Protein AF-A0AA36J1Q4-F1 (afdb_monomer_lite)

Secondary structure (DSSP, 8-state):
-HHHHHHHHHHHSSS-PPPHHHHHHHHHHHHHHH---HHHHHHHHHHHS-GGG---HHHHHHHHHHHTS-HHHHHHHHHHHHHH-SS-SSS---S--HHHHT-GGGSTT-B-HHHHSSSGGGGGGB--HHHHHHHHHHHHHHHHHS-GGG--PPPHHHHHHHHHHHHHHHHHHHHHHHHSTTHHHHHHHHT--

Sequence (193 aa):
AKFYSFKMSSHGSIREPPNPLQWIFSLETLRIQGGHDADSVIKSWNESSAKSDRLVGSKFQTVTNLMKLPSECLDKLRWMVNKVGWASFLARCSPYSDDNLSSKKILPGAAFKGAKTKGKWAKHGAVTAESAARCFEYSNSVHNAAPPKLRVKVTRAMMERRSEICALAVALRDEIAAQIPDIEAVVNTKWLA

pLDDT: mean 85.58, std 13.65, range [43.12, 97.38]

Organism: NCBI:txid2562239

Foldseek 3Di:
DCVVVVVCVQVVDDDDADALVSLLVVLVVCCVPPVDDSVVSLVVDQVPDDPVNRCDDLRVLLNVLLNQADVLLVVLQVVQCVVQNPDDPDLRHGLDDSQQSSDPLLGAQHFDPQLVDDDPSVQQRGQHNQLSSVLSVVSSVVQVVDDSNPRDHQHNVNSSVSSRVSSNVVSVVVVVCVVDPCVVVVCVVPPVD

Structure (mmCIF, N/CA/C/O backbone):
data_AF-A0AA36J1Q4-F1
#
_entry.id   AF-A0AA36J1Q4-F1
#
loop_
_atom_site.group_PDB
_atom_site.id
_atom_site.type_symbol
_atom_site.label_atom_id
_atom_site.label_alt_id
_atom_site.label_comp_id
_atom_site.label_asym_id
_atom_site.label_entity_id
_atom_site.label_seq_id
_atom_site.pdbx_PDB_ins_code
_atom_site.Cartn_x
_atom_site.Cartn_y
_atom_site.Cartn_z
_atom_site.occupancy
_atom_site.B_iso_or_equiv
_atom_site.auth_seq_id
_atom_site.auth_comp_id
_atom_site.auth_asym_id
_atom_site.auth_atom_id
_atom_site.pdbx_PDB_model_num
ATOM 1 N N . ALA A 1 1 ? 24.723 12.592 -11.461 1.00 46.81 1 ALA A N 1
ATOM 2 C CA . ALA A 1 1 ? 25.626 11.423 -11.339 1.00 46.81 1 ALA A CA 1
ATOM 3 C C . ALA A 1 1 ? 24.893 10.108 -11.010 1.00 46.81 1 ALA A C 1
ATOM 5 O O . ALA A 1 1 ? 25.024 9.174 -11.783 1.00 46.81 1 ALA A O 1
ATOM 6 N N . LYS A 1 2 ? 24.072 10.002 -9.946 1.00 51.16 2 LYS A N 1
ATOM 7 C CA . LYS A 1 2 ? 23.458 8.712 -9.531 1.00 51.16 2 LYS A CA 1
ATOM 8 C C . LYS A 1 2 ? 22.235 8.230 -10.329 1.00 51.16 2 LYS A C 1
ATOM 10 O O . LYS A 1 2 ? 21.983 7.034 -10.360 1.00 51.16 2 LYS A O 1
ATOM 15 N N . PHE A 1 3 ? 21.498 9.104 -11.020 1.00 54.91 3 PHE A N 1
ATOM 16 C CA . PHE A 1 3 ? 20.421 8.655 -11.922 1.00 54.91 3 PHE A CA 1
ATOM 17 C C . PHE A 1 3 ? 20.971 7.909 -13.147 1.00 54.91 3 PHE A C 1
ATOM 19 O O . PHE A 1 3 ? 20.402 6.915 -13.587 1.00 54.91 3 PHE A O 1
ATOM 26 N N . TYR A 1 4 ? 22.148 8.326 -13.625 1.00 55.50 4 TYR A N 1
ATOM 27 C CA . TYR A 1 4 ? 22.925 7.568 -14.602 1.00 55.50 4 TYR A CA 1
ATOM 28 C C . TYR A 1 4 ? 23.360 6.216 -14.023 1.00 55.50 4 TYR A C 1
ATOM 30 O O . TYR A 1 4 ? 23.296 5.224 -14.727 1.00 55.50 4 TYR A O 1
ATOM 38 N N . SER A 1 5 ? 23.699 6.135 -12.730 1.00 55.56 5 SER A N 1
ATOM 39 C CA . SER A 1 5 ? 23.966 4.861 -12.043 1.00 55.56 5 SER A CA 1
ATOM 40 C C . SER A 1 5 ? 22.725 3.972 -11.900 1.00 55.56 5 SER A C 1
ATOM 42 O O . SER A 1 5 ? 22.864 2.772 -12.064 1.00 55.56 5 SER A O 1
ATOM 44 N N . PHE A 1 6 ? 21.525 4.522 -11.665 1.00 60.06 6 PHE A N 1
ATOM 45 C CA . PHE A 1 6 ? 20.256 3.767 -11.680 1.00 60.06 6 PHE A CA 1
ATOM 46 C C . PHE A 1 6 ? 19.924 3.239 -13.086 1.00 60.06 6 PHE A C 1
ATOM 48 O O . PHE A 1 6 ? 19.521 2.087 -13.270 1.00 60.06 6 PHE A O 1
ATOM 55 N N . LYS A 1 7 ? 20.163 4.069 -14.107 1.00 60.16 7 LYS A N 1
ATOM 56 C CA . LYS A 1 7 ? 20.058 3.691 -15.520 1.00 60.16 7 LYS A CA 1
ATOM 57 C C . LYS A 1 7 ? 21.088 2.615 -15.891 1.00 60.16 7 LYS A C 1
ATOM 59 O O . LYS A 1 7 ? 20.755 1.617 -16.511 1.00 60.16 7 LYS A O 1
ATOM 64 N N . MET A 1 8 ? 22.330 2.753 -15.445 1.00 52.19 8 MET A N 1
ATOM 65 C CA . MET A 1 8 ? 23.389 1.770 -15.685 1.00 52.19 8 MET A CA 1
ATOM 66 C C . MET A 1 8 ? 23.195 0.491 -14.865 1.00 52.19 8 MET A C 1
ATOM 68 O O . MET A 1 8 ? 23.516 -0.578 -15.361 1.00 52.19 8 MET A O 1
ATOM 72 N N . SER A 1 9 ? 22.616 0.547 -13.661 1.00 54.69 9 SER A N 1
ATOM 73 C CA . SER A 1 9 ? 22.287 -0.649 -12.873 1.00 54.69 9 SER A CA 1
ATOM 74 C C . SER A 1 9 ? 21.111 -1.425 -13.456 1.00 54.69 9 SER A C 1
ATOM 76 O O . SER A 1 9 ? 21.069 -2.644 -13.332 1.00 54.69 9 SER A O 1
ATOM 78 N N . SER A 1 10 ? 20.173 -0.735 -14.111 1.00 54.38 10 SER A N 1
ATOM 79 C CA . SER A 1 10 ? 19.093 -1.381 -14.869 1.00 54.38 10 SER A CA 1
ATOM 80 C C . SER A 1 10 ? 19.570 -1.931 -16.219 1.00 54.38 10 SER A C 1
ATOM 82 O O . SER A 1 10 ? 19.053 -2.953 -16.653 1.00 54.38 10 SER A O 1
ATOM 84 N N . HIS A 1 11 ? 20.592 -1.333 -16.846 1.00 53.38 11 HIS A N 1
ATOM 85 C CA . HIS A 1 11 ? 21.204 -1.849 -18.082 1.00 53.38 11 HIS A CA 1
ATOM 86 C C . HIS A 1 11 ? 22.284 -2.926 -17.863 1.00 53.38 11 HIS A C 1
ATOM 88 O O . HIS A 1 11 ? 22.480 -3.773 -18.730 1.00 53.38 11 HIS A O 1
ATOM 94 N N . GLY A 1 12 ? 22.997 -2.900 -16.735 1.00 48.62 12 GLY A N 1
ATOM 95 C CA . GLY A 1 12 ? 24.135 -3.779 -16.440 1.00 48.62 12 GLY A CA 1
ATOM 96 C C . GLY A 1 12 ? 23.774 -5.086 -15.732 1.00 48.62 12 GLY A C 1
ATOM 97 O O . GLY A 1 12 ? 24.637 -5.947 -15.583 1.00 48.62 12 GLY A O 1
ATOM 98 N N . SER A 1 13 ? 22.523 -5.265 -15.300 1.00 43.25 13 SER A N 1
ATOM 99 C CA . SER A 1 13 ? 22.079 -6.509 -14.674 1.00 43.25 13 SER A CA 1
ATOM 100 C C . SER A 1 13 ? 21.136 -7.270 -15.596 1.00 43.25 13 SER A C 1
ATOM 102 O O . SER A 1 13 ? 19.997 -6.886 -15.848 1.00 43.25 13 SER A O 1
ATOM 104 N N . ILE A 1 14 ? 21.619 -8.406 -16.074 1.00 48.03 14 ILE A N 1
ATOM 105 C CA . ILE A 1 14 ? 20.798 -9.520 -16.527 1.00 48.03 14 ILE A CA 1
ATOM 106 C C . ILE A 1 14 ? 19.855 -9.887 -15.360 1.00 48.03 14 ILE A C 1
ATOM 108 O O . ILE A 1 14 ? 20.287 -10.630 -14.484 1.00 48.03 14 ILE A O 1
ATOM 112 N N . ARG A 1 15 ? 18.621 -9.345 -15.320 1.00 61.41 15 ARG A N 1
ATOM 113 C CA . ARG A 1 15 ? 17.371 -9.874 -14.699 1.00 61.41 15 ARG A CA 1
ATOM 114 C C . ARG A 1 15 ? 16.473 -8.758 -14.119 1.00 61.41 15 ARG A C 1
ATOM 116 O O . ARG A 1 15 ? 16.754 -8.202 -13.069 1.00 61.41 15 ARG A O 1
ATOM 123 N N . GLU A 1 16 ? 15.325 -8.576 -14.775 1.00 68.12 16 GLU A N 1
ATOM 124 C CA . GLU A 1 16 ? 14.079 -7.918 -14.330 1.00 68.12 16 GLU A CA 1
ATOM 125 C C . GLU A 1 16 ? 14.030 -6.371 -14.215 1.00 68.12 16 GLU A C 1
ATOM 127 O O . GLU A 1 16 ? 14.888 -5.742 -13.598 1.00 68.12 16 GLU A O 1
ATOM 132 N N . PRO A 1 17 ? 12.977 -5.730 -14.771 1.00 75.56 17 PRO A N 1
ATOM 133 C CA . PRO A 1 17 ? 12.776 -4.287 -14.663 1.00 75.56 17 PRO A CA 1
ATOM 134 C C . PRO A 1 17 ? 12.479 -3.867 -13.212 1.00 75.56 17 PRO A C 1
ATOM 136 O O . PRO A 1 17 ? 11.840 -4.630 -12.479 1.00 75.56 17 PRO A O 1
ATOM 139 N N . PRO A 1 18 ? 12.827 -2.629 -12.801 1.00 85.25 18 PRO A N 1
ATOM 140 C CA . PRO A 1 18 ? 12.624 -2.190 -11.428 1.00 85.25 18 PRO A CA 1
ATOM 141 C C . PRO A 1 18 ? 11.162 -2.295 -10.980 1.00 85.25 18 PRO A C 1
ATOM 143 O O . PRO A 1 18 ? 10.218 -1.929 -11.704 1.00 85.25 18 PRO A O 1
ATOM 146 N N . ASN A 1 19 ? 10.982 -2.785 -9.757 1.00 88.75 19 ASN A N 1
ATOM 147 C CA . ASN A 1 19 ? 9.692 -2.839 -9.086 1.00 88.75 19 ASN A CA 1
ATOM 148 C C . ASN A 1 19 ? 9.336 -1.477 -8.449 1.00 88.75 19 ASN A C 1
ATOM 150 O O . ASN A 1 19 ? 10.208 -0.619 -8.281 1.00 88.75 19 ASN A O 1
ATOM 154 N N . PRO A 1 20 ? 8.064 -1.244 -8.076 1.00 91.81 20 PRO A N 1
ATOM 155 C CA . PRO A 1 20 ? 7.637 0.034 -7.509 1.00 91.81 20 PRO A CA 1
ATOM 156 C C . PRO A 1 20 ? 8.391 0.482 -6.250 1.00 91.81 20 PRO A C 1
ATOM 158 O O . PRO A 1 20 ? 8.582 1.679 -6.059 1.00 91.81 20 PRO A O 1
ATOM 161 N N . LEU A 1 21 ? 8.856 -0.439 -5.399 1.00 91.56 21 LEU A N 1
ATOM 162 C CA . LEU A 1 21 ? 9.620 -0.069 -4.202 1.00 91.56 21 LEU A CA 1
ATOM 163 C C . LEU A 1 21 ? 11.011 0.460 -4.532 1.00 91.56 21 LEU A C 1
ATOM 165 O O . LEU A 1 21 ? 11.457 1.432 -3.926 1.00 91.56 21 LEU A O 1
ATOM 169 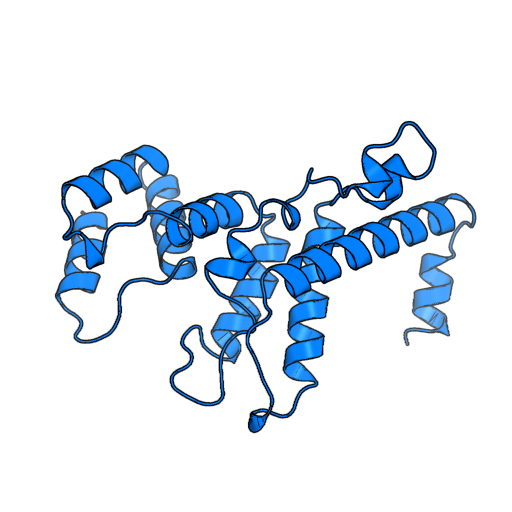N N . GLN A 1 22 ? 11.679 -0.155 -5.508 1.00 90.44 22 GLN A N 1
ATOM 170 C CA . GLN A 1 22 ? 12.972 0.319 -6.006 1.00 90.44 22 GLN A CA 1
ATOM 171 C C . GLN A 1 22 ? 12.843 1.712 -6.632 1.00 90.44 22 GLN A C 1
ATOM 173 O O . GLN A 1 22 ? 13.724 2.557 -6.458 1.00 90.44 22 GLN A O 1
ATOM 178 N N . TRP A 1 23 ? 11.721 1.972 -7.311 1.00 92.69 23 TRP A N 1
ATOM 179 C CA . TRP A 1 23 ? 11.375 3.298 -7.817 1.00 92.69 23 TRP A CA 1
ATOM 180 C C . TRP A 1 23 ? 11.218 4.324 -6.699 1.00 92.69 23 TRP A C 1
ATOM 182 O O . TRP A 1 23 ? 11.859 5.369 -6.756 1.00 92.69 23 TRP A O 1
ATOM 192 N N . ILE A 1 24 ? 10.431 4.024 -5.663 1.00 93.06 24 ILE A N 1
ATOM 193 C CA . ILE A 1 24 ? 10.232 4.939 -4.525 1.00 93.06 24 ILE A CA 1
ATOM 194 C C . ILE A 1 24 ? 11.553 5.261 -3.847 1.00 93.06 24 ILE A C 1
ATOM 196 O O . ILE A 1 24 ? 11.852 6.431 -3.651 1.00 93.06 24 ILE A O 1
ATOM 200 N N . PHE A 1 25 ? 12.364 4.247 -3.542 1.00 90.44 25 PHE A N 1
ATOM 201 C CA . PHE A 1 25 ? 13.658 4.456 -2.898 1.00 90.44 25 PHE A CA 1
ATOM 202 C C . PHE A 1 25 ? 14.558 5.388 -3.723 1.00 90.44 25 PHE A C 1
ATOM 204 O O . PHE A 1 25 ? 15.207 6.291 -3.189 1.00 90.44 25 PHE A O 1
ATOM 211 N N . SER A 1 26 ? 14.563 5.200 -5.045 1.00 90.50 26 SER A N 1
ATOM 212 C CA . SER A 1 26 ? 15.353 6.015 -5.968 1.00 90.50 26 SER A CA 1
ATOM 213 C C . SER A 1 26 ? 14.830 7.454 -6.046 1.00 90.50 26 SER A C 1
ATOM 215 O O . SER A 1 26 ? 15.621 8.394 -5.978 1.00 90.50 26 SER A O 1
ATOM 217 N N . LEU A 1 27 ? 13.508 7.642 -6.124 1.00 92.12 27 LEU A N 1
ATOM 218 C CA . LEU A 1 27 ? 12.865 8.960 -6.152 1.00 92.12 27 LEU A CA 1
ATOM 219 C C . LEU A 1 27 ? 13.038 9.714 -4.824 1.00 92.12 27 LEU A C 1
ATOM 221 O O . LEU A 1 27 ? 13.393 10.890 -4.839 1.00 92.12 27 LEU A O 1
ATOM 225 N N . GLU A 1 28 ? 12.878 9.043 -3.679 1.00 90.44 28 GLU A N 1
ATOM 226 C CA . GLU A 1 28 ? 13.141 9.609 -2.348 1.00 90.44 28 GLU A CA 1
ATOM 227 C C . GLU A 1 28 ? 14.600 10.063 -2.220 1.00 90.44 28 GLU A C 1
ATOM 229 O O . GLU A 1 28 ? 14.868 11.180 -1.775 1.00 90.44 28 GLU A O 1
ATOM 234 N N . THR A 1 29 ? 15.545 9.236 -2.678 1.00 89.38 29 THR A N 1
ATOM 235 C CA . THR A 1 29 ? 16.977 9.560 -2.649 1.00 89.38 29 THR A CA 1
ATOM 236 C C . THR A 1 29 ? 17.300 10.788 -3.503 1.00 89.38 29 THR A C 1
ATOM 238 O O . THR A 1 29 ? 18.045 11.664 -3.063 1.00 89.38 29 THR A O 1
ATOM 241 N N . LEU A 1 30 ? 16.739 10.878 -4.712 1.00 89.00 30 LEU A N 1
ATOM 242 C CA . LEU A 1 30 ? 16.942 12.022 -5.609 1.00 89.00 30 LEU A CA 1
ATOM 243 C C . LEU A 1 30 ? 16.313 13.303 -5.060 1.00 89.00 30 LEU A C 1
ATOM 245 O O . LEU A 1 30 ? 16.922 14.370 -5.157 1.00 89.00 30 LEU A O 1
ATOM 249 N N . ARG A 1 31 ? 15.137 13.197 -4.436 1.00 89.44 31 ARG A N 1
ATOM 250 C CA . ARG A 1 31 ? 14.487 14.321 -3.759 1.00 89.44 31 ARG A CA 1
ATOM 251 C C . ARG A 1 31 ? 15.359 14.855 -2.622 1.00 89.44 31 ARG A C 1
ATOM 253 O O . ARG A 1 31 ? 15.570 16.058 -2.544 1.00 89.44 31 ARG A O 1
ATOM 260 N N . ILE A 1 32 ? 15.896 13.971 -1.776 1.00 88.38 32 ILE A N 1
ATOM 261 C CA . ILE A 1 32 ? 16.742 14.351 -0.630 1.00 88.38 32 ILE A CA 1
ATOM 262 C C . ILE A 1 32 ? 18.078 14.955 -1.087 1.00 88.38 32 ILE A C 1
ATOM 264 O O . ILE A 1 32 ? 18.533 15.933 -0.508 1.00 88.38 32 ILE A O 1
ATOM 268 N N . GLN A 1 33 ? 18.721 14.380 -2.108 1.00 85.12 33 GLN A N 1
ATOM 269 C CA . GLN A 1 33 ? 20.083 14.771 -2.500 1.00 85.12 33 GLN A CA 1
ATOM 270 C C . GLN A 1 33 ? 20.147 15.968 -3.453 1.00 85.12 33 GLN A C 1
ATOM 272 O O . GLN A 1 33 ? 21.188 16.615 -3.520 1.00 85.12 33 GLN A O 1
ATOM 277 N N . GLY A 1 34 ? 19.088 16.239 -4.216 1.00 80.56 34 GLY A N 1
ATOM 278 C CA . GLY A 1 34 ? 19.128 17.260 -5.267 1.00 80.56 34 GLY A CA 1
ATOM 279 C C . GLY A 1 34 ? 17.843 18.056 -5.441 1.00 80.56 34 GLY A C 1
ATOM 280 O O . GLY A 1 34 ? 17.732 18.782 -6.422 1.00 80.56 34 GLY A O 1
ATOM 281 N N . GLY A 1 35 ? 16.858 17.902 -4.547 1.00 84.50 35 GLY A N 1
ATOM 282 C CA . GLY A 1 35 ? 15.577 18.605 -4.659 1.00 84.50 35 GLY A CA 1
ATOM 283 C C . GLY A 1 35 ? 14.806 18.260 -5.935 1.00 84.50 35 GLY A C 1
ATOM 284 O O . GLY A 1 35 ? 13.968 19.041 -6.376 1.00 84.50 35 GLY A O 1
ATOM 285 N N . HIS A 1 36 ? 15.108 17.118 -6.558 1.00 86.12 36 HIS A N 1
ATOM 286 C CA . HIS A 1 36 ? 14.479 16.731 -7.811 1.00 86.12 36 HIS A CA 1
ATOM 287 C C . HIS A 1 36 ? 13.003 16.397 -7.591 1.00 86.12 36 HIS A C 1
ATOM 289 O O . HIS A 1 36 ? 12.657 15.601 -6.715 1.00 86.12 36 HIS A O 1
ATOM 295 N N . ASP A 1 37 ? 12.148 16.976 -8.429 1.00 90.00 37 ASP A N 1
ATOM 296 C CA . ASP A 1 37 ? 10.729 16.654 -8.473 1.00 90.00 37 ASP A CA 1
ATOM 297 C C . ASP A 1 37 ? 10.500 15.273 -9.110 1.00 90.00 37 ASP A C 1
ATOM 299 O O . ASP A 1 37 ? 11.075 14.954 -10.157 1.00 90.00 37 ASP A O 1
ATOM 303 N N . ALA A 1 38 ? 9.650 14.454 -8.488 1.00 88.88 38 ALA A N 1
ATOM 304 C CA . ALA A 1 38 ? 9.432 13.074 -8.909 1.00 88.88 38 ALA A CA 1
ATOM 305 C C . ALA A 1 38 ? 8.819 12.984 -10.315 1.00 88.88 38 ALA A C 1
ATOM 307 O O . ALA A 1 38 ? 9.240 12.136 -11.105 1.00 88.88 38 ALA A O 1
ATOM 308 N N . ASP A 1 39 ? 7.886 13.875 -10.658 1.00 88.75 39 ASP A N 1
ATOM 309 C CA . ASP A 1 39 ? 7.231 13.864 -11.968 1.00 88.75 39 ASP A CA 1
ATOM 310 C C . ASP A 1 39 ? 8.221 14.247 -13.076 1.00 88.75 39 ASP A C 1
ATOM 312 O O . ASP A 1 39 ? 8.258 13.602 -14.130 1.00 88.75 39 ASP A O 1
ATOM 316 N N . SER A 1 40 ? 9.100 15.222 -12.816 1.00 89.88 40 SER A N 1
ATOM 317 C CA . SER A 1 40 ? 10.178 15.593 -13.744 1.00 89.88 40 SER A CA 1
ATOM 318 C C . SER A 1 40 ? 11.146 14.432 -14.027 1.00 89.88 40 SER A C 1
ATOM 320 O O . SER A 1 40 ? 11.503 14.178 -15.183 1.00 89.88 40 SER A O 1
ATOM 322 N N . VAL A 1 41 ? 11.520 13.671 -12.990 1.00 91.38 41 VAL A N 1
ATOM 323 C CA . VAL A 1 41 ? 12.425 12.516 -13.101 1.00 91.38 41 VAL A CA 1
ATOM 324 C C . VAL A 1 41 ? 11.768 11.389 -13.892 1.00 91.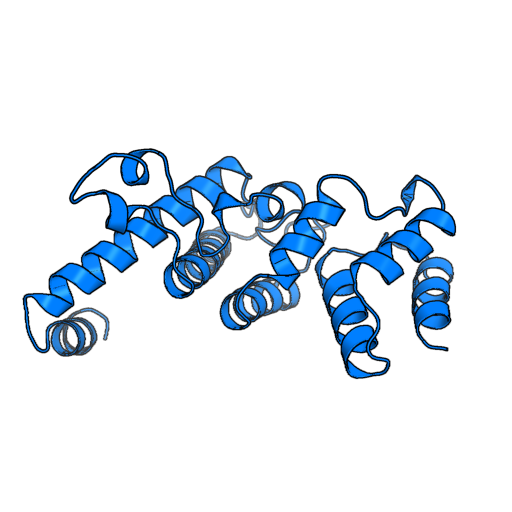38 41 VAL A C 1
ATOM 326 O O . VAL A 1 41 ? 12.395 10.814 -14.784 1.00 91.38 41 VAL A O 1
ATOM 329 N N . ILE A 1 42 ? 10.499 11.086 -13.610 1.00 91.69 42 ILE A N 1
ATOM 330 C CA . ILE A 1 42 ? 9.741 10.048 -14.321 1.00 91.69 42 ILE A CA 1
ATOM 331 C C . ILE A 1 42 ? 9.559 10.421 -15.795 1.00 91.69 42 ILE A C 1
ATOM 333 O O . ILE A 1 42 ? 9.700 9.563 -16.670 1.00 91.69 42 ILE A O 1
ATOM 337 N N . LYS A 1 43 ? 9.286 11.696 -16.092 1.00 92.31 43 LYS A N 1
ATOM 338 C CA . LYS A 1 43 ? 9.184 12.188 -17.470 1.00 92.31 43 LYS A CA 1
ATOM 339 C C . LYS A 1 43 ? 10.499 11.981 -18.226 1.00 92.31 43 LYS A C 1
ATOM 341 O O . LYS A 1 43 ? 10.500 11.329 -19.269 1.00 92.31 43 LYS A O 1
ATOM 346 N N . SER A 1 44 ? 11.617 12.431 -17.652 1.00 90.94 44 SER A N 1
ATOM 347 C CA . SER A 1 44 ? 12.955 12.255 -18.235 1.00 90.94 44 SER A CA 1
ATOM 348 C C . SER A 1 44 ? 13.340 10.775 -18.407 1.00 90.94 44 SER A C 1
ATOM 350 O O . SER A 1 44 ? 13.939 10.382 -19.416 1.00 90.94 44 SER A O 1
ATOM 352 N N . TRP A 1 45 ? 12.948 9.910 -17.463 1.00 90.50 45 TRP A N 1
ATOM 353 C CA . TRP A 1 45 ? 13.110 8.462 -17.604 1.00 90.50 45 TRP A CA 1
ATOM 354 C C . TRP A 1 45 ? 12.353 7.924 -18.816 1.00 90.50 45 TRP A C 1
ATOM 356 O O . TRP A 1 45 ? 12.936 7.244 -19.658 1.00 90.50 45 TRP A O 1
ATOM 366 N N . ASN A 1 46 ? 11.060 8.232 -18.914 1.00 92.75 46 ASN A N 1
ATOM 367 C CA . ASN A 1 46 ? 10.182 7.694 -19.949 1.00 92.75 46 ASN A CA 1
ATOM 368 C C . ASN A 1 46 ? 10.578 8.154 -21.358 1.00 92.75 46 ASN A C 1
ATOM 370 O O . ASN A 1 46 ? 10.435 7.384 -22.310 1.00 92.75 46 ASN A O 1
ATOM 374 N N . GLU A 1 47 ? 11.093 9.378 -21.487 1.00 93.25 47 GLU A N 1
ATOM 375 C CA . GLU A 1 47 ? 11.637 9.919 -22.738 1.00 93.25 47 GLU A CA 1
ATOM 376 C C . GLU A 1 47 ? 12.916 9.192 -23.169 1.00 93.25 47 GLU A C 1
ATOM 378 O O . GLU A 1 47 ? 13.109 8.933 -24.355 1.00 93.25 47 GLU A O 1
ATOM 383 N N . SER A 1 48 ? 13.764 8.807 -22.210 1.00 89.88 48 SER A N 1
ATOM 384 C CA . SER A 1 48 ? 15.086 8.229 -22.480 1.00 89.88 48 SER A CA 1
ATOM 385 C C . SER A 1 48 ? 15.166 6.697 -22.384 1.00 89.88 48 SER A C 1
ATOM 387 O O . SER A 1 48 ? 16.264 6.148 -22.525 1.00 89.88 48 SER A O 1
ATOM 389 N N . SER A 1 49 ? 14.040 6.017 -22.136 1.00 86.94 49 SER A N 1
ATOM 390 C CA . SER A 1 49 ? 13.950 4.560 -21.937 1.00 86.94 49 SER A CA 1
ATOM 391 C C . SER A 1 49 ? 13.110 3.868 -23.015 1.00 86.94 49 SER A C 1
ATOM 393 O O . SER A 1 49 ? 12.163 4.440 -23.575 1.00 86.94 49 SER A O 1
ATOM 395 N N . ALA A 1 50 ? 13.434 2.598 -23.282 1.00 87.19 50 ALA A N 1
ATOM 396 C CA . ALA A 1 50 ? 12.666 1.739 -24.179 1.00 87.19 50 ALA A CA 1
ATOM 397 C C . ALA A 1 50 ? 11.221 1.571 -23.683 1.00 87.19 50 ALA A C 1
ATOM 399 O O . ALA A 1 50 ? 10.964 1.624 -22.483 1.00 87.19 50 ALA A O 1
ATOM 400 N N . LYS A 1 51 ? 10.265 1.343 -24.598 1.00 86.19 51 LYS A N 1
ATOM 401 C CA . LYS A 1 51 ? 8.826 1.255 -24.267 1.00 86.19 51 LYS A CA 1
ATOM 402 C C . LYS A 1 51 ? 8.512 0.237 -23.160 1.00 86.19 51 LYS A C 1
ATOM 404 O O . LYS A 1 51 ? 7.624 0.506 -22.358 1.00 86.19 51 LYS A O 1
ATOM 409 N N . SER A 1 52 ? 9.235 -0.883 -23.112 1.00 82.56 52 SER A N 1
ATOM 410 C CA . SER A 1 52 ? 9.098 -1.936 -22.094 1.00 82.56 52 SER A CA 1
ATOM 411 C C . SER A 1 52 ? 9.488 -1.491 -20.682 1.00 82.56 52 SER A C 1
ATOM 413 O O . SER A 1 52 ? 8.940 -2.006 -19.711 1.00 82.56 52 SER A O 1
ATOM 415 N N . ASP A 1 53 ? 10.390 -0.514 -20.570 1.00 84.00 53 ASP A N 1
ATOM 416 C CA . ASP A 1 53 ? 10.984 -0.072 -19.300 1.00 84.00 53 ASP A CA 1
ATOM 417 C C . ASP A 1 53 ? 10.397 1.253 -18.807 1.00 84.00 53 ASP A C 1
ATOM 419 O O . ASP A 1 53 ? 10.791 1.784 -17.764 1.00 84.00 53 ASP A O 1
ATOM 423 N N . ARG A 1 54 ? 9.438 1.808 -19.554 1.00 89.81 54 ARG A N 1
ATOM 424 C CA . ARG A 1 54 ? 8.748 3.036 -19.169 1.00 89.81 54 ARG A CA 1
ATOM 425 C C . ARG A 1 54 ? 7.902 2.801 -17.924 1.00 89.81 54 ARG A C 1
ATOM 427 O O . ARG A 1 54 ? 7.172 1.818 -17.801 1.00 89.81 54 ARG A O 1
ATOM 434 N N . LEU A 1 55 ? 7.949 3.767 -17.018 1.00 92.12 55 LEU A N 1
ATOM 435 C CA . LEU A 1 55 ? 7.080 3.842 -15.860 1.00 92.12 55 LEU A CA 1
ATOM 436 C C . LEU A 1 55 ? 5.753 4.486 -16.280 1.00 92.12 55 LEU A C 1
ATOM 438 O O . LEU A 1 55 ? 5.594 5.706 -16.235 1.00 92.12 55 LEU A O 1
ATOM 442 N N . VAL A 1 56 ? 4.812 3.657 -16.732 1.00 93.00 56 VAL A N 1
ATOM 443 C CA . VAL A 1 56 ? 3.477 4.070 -17.201 1.00 93.00 56 VAL A CA 1
ATOM 444 C C . VAL A 1 56 ? 2.381 3.169 -16.621 1.00 93.00 56 VAL A C 1
ATOM 446 O O . VAL A 1 56 ? 2.662 2.142 -16.000 1.00 93.00 56 VAL A O 1
ATOM 449 N N . GLY A 1 57 ? 1.117 3.556 -16.811 1.00 92.69 57 GLY A N 1
ATOM 450 C CA . GLY A 1 57 ? -0.044 2.731 -16.462 1.00 92.69 57 GLY A CA 1
ATOM 451 C C . GLY A 1 57 ? -0.157 2.429 -14.965 1.00 92.69 57 GLY A C 1
ATOM 452 O O . GLY A 1 57 ? -0.002 3.320 -14.127 1.00 92.69 57 GLY A O 1
ATOM 453 N N . SER A 1 58 ? -0.439 1.167 -14.629 1.00 91.12 58 SER A N 1
ATOM 454 C CA . SER A 1 58 ? -0.601 0.719 -13.240 1.00 91.12 58 SER A CA 1
ATOM 455 C C . SER A 1 58 ? 0.666 0.934 -12.420 1.00 91.12 58 SER A C 1
ATOM 457 O O . SER A 1 58 ? 0.566 1.451 -11.315 1.00 91.12 58 SER A O 1
ATOM 459 N N . LYS A 1 59 ? 1.851 0.643 -12.974 1.00 91.81 59 LYS A N 1
ATOM 460 C CA . LYS A 1 59 ? 3.127 0.803 -12.265 1.00 91.81 59 LYS A CA 1
ATOM 461 C C . LYS A 1 59 ? 3.387 2.260 -11.872 1.00 91.81 59 LYS A C 1
ATOM 463 O O . LYS A 1 59 ? 3.765 2.521 -10.733 1.00 91.81 59 LYS A O 1
ATOM 468 N N . PHE A 1 60 ? 3.131 3.209 -12.778 1.00 94.00 60 PHE A N 1
ATOM 469 C CA . PHE A 1 60 ? 3.201 4.641 -12.460 1.00 94.00 60 PHE A CA 1
ATOM 470 C C . PHE A 1 60 ? 2.240 5.000 -11.324 1.00 94.00 60 PHE A C 1
ATOM 472 O O . PHE A 1 60 ? 2.660 5.556 -10.313 1.00 94.00 60 PHE A O 1
ATOM 479 N N . GLN A 1 61 ? 0.969 4.603 -11.448 1.00 95.38 61 GLN A N 1
ATOM 480 C CA . GLN A 1 61 ? -0.036 4.890 -10.427 1.00 95.38 61 GLN A CA 1
ATOM 481 C C . GLN A 1 61 ? 0.337 4.286 -9.068 1.00 95.38 61 GLN A C 1
ATOM 483 O O . GLN A 1 61 ? 0.132 4.934 -8.044 1.00 95.38 61 GLN A O 1
ATOM 488 N N . THR A 1 62 ? 0.908 3.081 -9.047 1.00 96.00 62 THR A N 1
ATOM 489 C CA . THR A 1 62 ? 1.431 2.442 -7.840 1.00 96.00 62 THR A CA 1
ATOM 490 C C . THR A 1 62 ? 2.539 3.275 -7.213 1.00 96.00 62 THR A C 1
ATOM 492 O O . THR A 1 62 ? 2.443 3.589 -6.033 1.00 96.00 62 THR A O 1
ATOM 495 N N . VAL A 1 63 ? 3.555 3.687 -7.976 1.00 95.38 63 VAL A N 1
ATOM 496 C CA . VAL A 1 63 ? 4.646 4.528 -7.452 1.00 95.38 63 VAL A 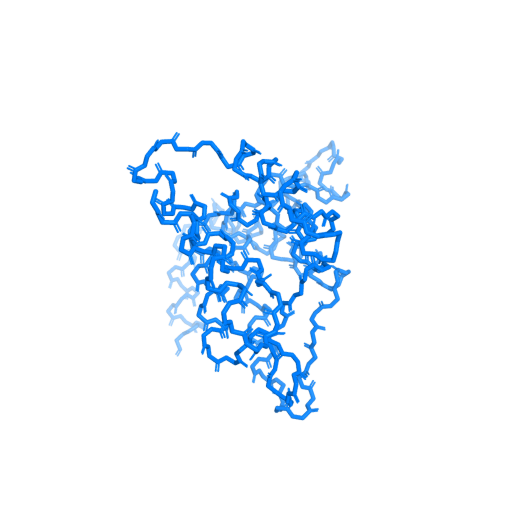CA 1
ATOM 497 C C . VAL A 1 63 ? 4.095 5.839 -6.886 1.00 95.38 63 VAL A C 1
ATOM 499 O O . VAL A 1 63 ? 4.393 6.182 -5.745 1.00 95.38 63 VAL A O 1
ATOM 502 N N . THR A 1 64 ? 3.215 6.527 -7.619 1.00 94.06 64 THR A N 1
ATOM 503 C CA . THR A 1 64 ? 2.572 7.764 -7.150 1.00 94.06 64 THR A CA 1
ATOM 504 C C . THR A 1 64 ? 1.741 7.554 -5.885 1.00 94.06 64 THR A C 1
ATOM 506 O O . THR A 1 64 ? 1.763 8.399 -4.993 1.00 94.06 64 THR A O 1
ATOM 509 N N . ASN A 1 65 ? 0.994 6.452 -5.791 1.00 95.75 65 ASN A N 1
ATOM 510 C CA . ASN A 1 65 ? 0.192 6.129 -4.611 1.00 95.75 65 ASN A CA 1
ATOM 511 C C . ASN A 1 65 ? 1.081 5.858 -3.401 1.00 95.75 65 ASN A C 1
ATOM 513 O O . ASN A 1 65 ? 0.837 6.395 -2.326 1.00 95.75 65 ASN A O 1
ATOM 517 N N . LEU A 1 66 ? 2.123 5.051 -3.580 1.00 95.25 66 LEU A N 1
ATOM 518 C CA . LEU A 1 66 ? 3.027 4.681 -2.505 1.00 95.25 66 LEU A CA 1
ATOM 519 C C . LEU A 1 66 ? 3.828 5.888 -1.990 1.00 95.25 66 LEU A C 1
ATOM 521 O O . LEU A 1 66 ? 3.995 6.012 -0.785 1.00 95.25 66 LEU A O 1
ATOM 525 N N . MET A 1 67 ? 4.225 6.834 -2.848 1.00 93.94 67 MET A N 1
ATOM 526 C CA . MET A 1 67 ? 4.838 8.097 -2.395 1.00 93.94 67 MET A CA 1
ATOM 527 C C . MET A 1 67 ? 3.900 8.971 -1.542 1.00 93.94 67 MET A C 1
ATOM 529 O O . MET A 1 67 ? 4.370 9.838 -0.812 1.00 93.94 67 MET A O 1
ATOM 533 N N . LYS A 1 68 ? 2.579 8.774 -1.649 1.00 94.12 68 LYS A N 1
ATOM 534 C CA . LYS A 1 68 ? 1.559 9.484 -0.857 1.00 94.12 68 LYS A CA 1
ATOM 535 C C . LYS A 1 68 ? 1.152 8.729 0.407 1.00 94.12 68 LYS A C 1
ATOM 537 O O . LYS A 1 68 ? 0.394 9.272 1.209 1.00 94.12 68 LYS A O 1
ATOM 542 N N . LEU A 1 69 ? 1.584 7.478 0.569 1.00 94.81 69 LEU A N 1
ATOM 543 C CA . LEU A 1 69 ? 1.253 6.701 1.754 1.00 94.81 69 LEU A CA 1
ATOM 544 C C . LEU A 1 69 ? 2.026 7.215 2.976 1.00 94.81 69 LEU A C 1
ATOM 546 O O . LEU A 1 69 ? 3.184 7.613 2.847 1.00 94.81 69 LEU A O 1
ATOM 550 N N . PRO A 1 70 ? 1.421 7.145 4.174 1.00 95.19 70 PRO A N 1
ATOM 551 C CA . PRO A 1 70 ? 2.145 7.337 5.423 1.00 95.19 70 PRO A CA 1
ATOM 552 C C . PRO A 1 70 ? 3.334 6.373 5.532 1.00 95.19 70 PRO A C 1
ATOM 554 O O . PRO A 1 70 ? 3.249 5.224 5.085 1.00 95.19 70 PRO A O 1
ATOM 557 N N . SER A 1 71 ? 4.417 6.817 6.175 1.00 93.25 71 SER A N 1
ATOM 558 C CA . SER A 1 71 ? 5.630 6.011 6.378 1.00 93.25 71 SER A CA 1
ATOM 559 C C . SER A 1 71 ? 5.329 4.665 7.033 1.00 93.25 71 SER A C 1
ATOM 561 O O . SER A 1 71 ? 5.820 3.643 6.571 1.00 93.25 71 SER A O 1
ATOM 563 N N . GLU A 1 72 ? 4.426 4.636 8.014 1.00 94.44 72 GLU A N 1
ATOM 564 C CA . GLU A 1 72 ? 4.019 3.403 8.690 1.00 94.44 72 GLU A CA 1
ATOM 565 C C . GLU A 1 72 ? 3.465 2.349 7.713 1.00 94.44 72 GLU A C 1
ATOM 567 O O . GLU A 1 72 ? 3.814 1.170 7.790 1.00 94.44 72 GLU A O 1
ATOM 572 N N . CYS A 1 73 ? 2.648 2.766 6.740 1.00 95.75 73 CYS A N 1
ATOM 573 C CA . CYS A 1 73 ? 2.126 1.869 5.707 1.00 95.75 73 CYS A CA 1
ATOM 574 C C . CYS A 1 73 ? 3.260 1.317 4.833 1.00 95.75 73 CYS A C 1
ATOM 576 O O . CYS A 1 73 ? 3.298 0.121 4.527 1.00 95.75 73 CYS A O 1
ATOM 578 N N . LEU A 1 74 ? 4.197 2.190 4.448 1.00 94.56 74 LEU A N 1
ATOM 579 C CA . LEU A 1 74 ? 5.369 1.810 3.664 1.00 94.56 74 LEU A CA 1
ATOM 580 C C . LEU A 1 74 ? 6.269 0.845 4.429 1.00 94.56 74 LEU A C 1
ATOM 582 O O . LEU A 1 74 ? 6.769 -0.099 3.825 1.00 94.56 74 LEU A O 1
ATOM 586 N N . ASP A 1 75 ? 6.428 1.012 5.737 1.00 94.75 75 ASP A N 1
ATOM 587 C CA . ASP A 1 75 ? 7.245 0.132 6.568 1.00 94.75 75 ASP A CA 1
ATOM 588 C C . ASP A 1 75 ? 6.640 -1.272 6.666 1.00 94.75 75 ASP A C 1
ATOM 590 O O . ASP A 1 75 ? 7.357 -2.261 6.496 1.00 94.75 75 ASP A O 1
ATOM 594 N N . LYS A 1 76 ? 5.313 -1.396 6.828 1.00 94.94 76 LYS A N 1
ATOM 595 C CA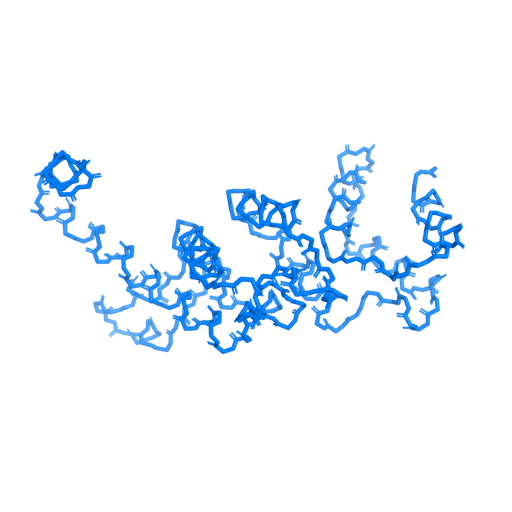 . LYS A 1 76 ? 4.632 -2.709 6.789 1.00 94.94 76 LYS A CA 1
ATOM 596 C C . LYS A 1 76 ? 4.776 -3.392 5.429 1.00 94.94 76 LYS A C 1
ATOM 598 O O . LYS A 1 76 ? 4.928 -4.617 5.361 1.00 94.94 76 LYS A O 1
ATOM 603 N N . LEU A 1 77 ? 4.725 -2.618 4.348 1.00 94.50 77 LEU A N 1
ATOM 604 C CA . LEU A 1 77 ? 4.903 -3.123 2.991 1.00 94.50 77 LEU A CA 1
ATOM 605 C C . LEU A 1 77 ? 6.362 -3.557 2.758 1.00 94.50 77 LEU A C 1
ATOM 607 O O . LEU A 1 77 ? 6.597 -4.683 2.314 1.00 94.50 77 LEU A O 1
ATOM 611 N N . ARG A 1 78 ? 7.340 -2.711 3.107 1.00 93.69 78 ARG A N 1
ATOM 612 C CA . ARG A 1 78 ? 8.785 -2.987 3.013 1.00 93.69 78 ARG A CA 1
ATOM 613 C C . ARG A 1 78 ? 9.160 -4.219 3.825 1.00 93.69 78 ARG A C 1
ATOM 615 O O . ARG A 1 78 ? 9.825 -5.102 3.296 1.00 93.69 78 ARG A O 1
ATOM 622 N N . TRP A 1 79 ? 8.679 -4.323 5.065 1.00 93.56 79 TRP A N 1
ATOM 623 C CA . TRP A 1 79 ? 8.894 -5.494 5.916 1.00 93.56 79 TRP A CA 1
ATOM 624 C C . TRP A 1 79 ? 8.448 -6.782 5.223 1.00 93.56 79 TRP A C 1
ATOM 626 O O . TRP A 1 79 ? 9.200 -7.755 5.169 1.00 93.56 79 TRP A O 1
ATOM 636 N N . MET A 1 80 ? 7.251 -6.777 4.631 1.00 92.81 80 MET A N 1
ATOM 637 C CA . MET A 1 80 ? 6.725 -7.959 3.957 1.00 92.81 80 MET A CA 1
ATOM 638 C C . MET A 1 80 ? 7.540 -8.313 2.714 1.00 92.81 80 MET A C 1
ATOM 640 O O . MET A 1 80 ? 7.895 -9.473 2.518 1.00 92.81 80 MET A O 1
ATOM 644 N N . VAL A 1 81 ? 7.869 -7.323 1.883 1.00 91.06 81 VAL A N 1
ATOM 645 C CA . VAL A 1 81 ? 8.645 -7.555 0.659 1.00 91.06 81 VAL A CA 1
ATOM 646 C C . VAL A 1 81 ? 10.069 -8.010 0.977 1.00 91.06 81 VAL A C 1
ATOM 648 O O . VAL A 1 81 ? 10.558 -8.922 0.318 1.00 91.06 81 VAL A O 1
ATOM 651 N N . ASN A 1 82 ? 10.700 -7.476 2.022 1.00 89.81 82 ASN A N 1
ATOM 652 C CA . ASN A 1 82 ? 12.003 -7.949 2.494 1.00 89.81 82 ASN A CA 1
ATOM 653 C C . ASN A 1 82 ? 11.933 -9.394 3.007 1.00 89.81 82 ASN A C 1
ATOM 655 O O . ASN A 1 82 ? 12.870 -10.164 2.816 1.00 89.81 82 ASN A O 1
ATOM 659 N N . LYS A 1 83 ? 10.815 -9.780 3.633 1.00 89.19 83 LYS A N 1
ATOM 660 C CA . LYS A 1 83 ? 10.621 -11.124 4.185 1.00 89.19 83 LYS A CA 1
ATOM 661 C C . LYS A 1 83 ? 10.376 -12.192 3.118 1.00 89.19 83 LYS A C 1
ATOM 663 O O . LYS A 1 83 ? 10.877 -13.305 3.261 1.00 89.19 83 LYS A O 1
ATOM 668 N N . VAL A 1 84 ? 9.561 -11.907 2.097 1.00 88.50 84 VAL A N 1
ATOM 669 C CA . VAL A 1 84 ? 9.115 -12.935 1.128 1.00 88.50 84 VAL A CA 1
ATOM 670 C C . VAL A 1 84 ? 9.493 -12.669 -0.329 1.00 88.50 84 VAL A C 1
ATOM 672 O O . VAL A 1 84 ? 9.301 -13.553 -1.156 1.00 88.50 84 VAL A O 1
ATOM 675 N N . GLY A 1 85 ? 10.038 -11.497 -0.649 1.00 87.62 85 GLY A N 1
ATOM 676 C CA . GLY A 1 85 ? 10.360 -11.078 -2.012 1.00 87.62 85 GLY A CA 1
ATOM 677 C C . GLY A 1 85 ? 9.174 -10.470 -2.773 1.00 87.62 85 GLY A C 1
ATOM 678 O O . GLY A 1 85 ? 8.003 -10.721 -2.480 1.00 87.62 85 GLY A O 1
ATOM 679 N N . TRP A 1 86 ? 9.481 -9.642 -3.777 1.00 86.50 86 TRP A N 1
ATOM 680 C CA . TRP A 1 86 ? 8.476 -9.002 -4.640 1.00 86.50 86 TRP A CA 1
ATOM 681 C C . TRP A 1 86 ? 7.956 -9.941 -5.742 1.00 86.50 86 TRP A C 1
ATOM 683 O O . TRP A 1 86 ? 6.748 -10.023 -5.991 1.00 86.50 86 TRP A O 1
ATOM 693 N N . ALA A 1 87 ? 8.875 -10.637 -6.418 1.00 76.50 87 ALA A N 1
ATOM 694 C CA . ALA A 1 87 ? 8.597 -11.449 -7.599 1.00 76.50 87 ALA A CA 1
ATOM 695 C C . ALA A 1 87 ? 8.015 -12.828 -7.249 1.00 76.50 87 ALA A C 1
ATOM 697 O O . ALA A 1 87 ? 8.276 -13.394 -6.193 1.00 76.50 87 ALA A O 1
ATOM 698 N N . SER A 1 88 ? 7.212 -13.367 -8.169 1.00 60.72 88 SER A N 1
ATOM 699 C CA . SER A 1 88 ? 6.415 -14.590 -7.992 1.00 60.72 88 SER A CA 1
ATOM 700 C C . SER A 1 88 ? 7.128 -15.875 -8.426 1.00 60.72 88 SER A C 1
ATOM 702 O O . SER A 1 88 ? 6.471 -16.898 -8.602 1.00 60.72 88 SER A O 1
ATOM 704 N N . PHE A 1 89 ? 8.441 -15.830 -8.666 1.00 55.69 89 PHE A N 1
ATOM 705 C CA . PHE A 1 89 ? 9.139 -16.920 -9.357 1.00 55.69 89 PHE A CA 1
ATOM 706 C C . PHE A 1 89 ? 9.221 -18.216 -8.531 1.00 55.69 89 PHE A C 1
ATOM 708 O O . PHE A 1 89 ? 9.477 -19.290 -9.061 1.00 55.69 89 PHE A O 1
ATOM 715 N N . LEU A 1 90 ? 8.949 -18.130 -7.229 1.00 51.78 90 LEU A N 1
ATOM 716 C CA . LEU A 1 90 ? 8.778 -19.266 -6.332 1.00 51.78 90 LEU A CA 1
ATOM 717 C C . LEU A 1 90 ? 7.491 -19.057 -5.525 1.00 51.78 90 LEU A C 1
ATOM 719 O O . LEU A 1 90 ? 6.995 -17.936 -5.432 1.00 51.78 90 LEU A O 1
ATOM 723 N N . ALA A 1 91 ? 6.986 -20.108 -4.871 1.00 53.34 91 ALA A N 1
ATOM 724 C CA . ALA A 1 91 ? 5.840 -20.088 -3.942 1.00 53.34 91 ALA A CA 1
ATOM 725 C C . ALA A 1 91 ? 6.010 -19.150 -2.709 1.00 53.34 91 ALA A C 1
ATOM 727 O O . ALA A 1 91 ? 5.353 -19.295 -1.682 1.00 53.34 91 ALA A O 1
ATOM 728 N N . ARG A 1 92 ? 6.941 -18.198 -2.778 1.00 63.16 92 ARG A N 1
ATOM 729 C CA . ARG A 1 92 ? 7.200 -17.108 -1.849 1.00 63.16 92 ARG A CA 1
ATOM 730 C C . ARG A 1 92 ? 7.044 -15.825 -2.657 1.00 63.16 92 ARG A C 1
ATOM 732 O O . ARG A 1 92 ? 7.969 -15.406 -3.340 1.00 63.16 92 ARG A O 1
ATOM 739 N N . CYS A 1 93 ? 5.847 -15.259 -2.644 1.00 81.25 93 CYS A N 1
ATOM 740 C CA . CYS A 1 93 ? 5.586 -13.978 -3.281 1.00 81.25 93 CYS A CA 1
ATOM 741 C C . CYS A 1 93 ? 4.920 -13.057 -2.271 1.00 81.25 93 CYS A C 1
ATOM 743 O O . CYS A 1 93 ? 4.161 -13.523 -1.425 1.00 81.25 93 CYS A O 1
ATOM 745 N N . SER A 1 94 ? 5.204 -11.759 -2.331 1.00 90.00 94 SER A N 1
ATOM 746 C CA . SER A 1 94 ? 4.467 -10.797 -1.513 1.00 90.00 94 SER A CA 1
ATOM 747 C C . SER A 1 94 ? 2.970 -10.817 -1.861 1.00 90.00 94 SER A C 1
ATOM 749 O O . SER A 1 94 ? 2.608 -11.104 -3.006 1.00 90.00 94 SER A O 1
ATOM 751 N N . PRO A 1 95 ? 2.078 -10.450 -0.921 1.00 93.50 95 PRO A N 1
ATOM 752 C CA . PRO A 1 95 ? 0.662 -10.253 -1.228 1.00 93.50 95 PRO A CA 1
ATOM 753 C C . PRO A 1 95 ? 0.423 -9.096 -2.215 1.00 93.50 95 PRO A C 1
ATOM 755 O O . PRO A 1 95 ? -0.706 -8.894 -2.665 1.00 93.50 95 PRO A O 1
ATOM 758 N N . TYR A 1 96 ? 1.460 -8.329 -2.556 1.00 94.56 96 TYR A N 1
ATOM 759 C CA . TYR A 1 96 ? 1.367 -7.080 -3.289 1.00 94.56 96 TYR A CA 1
ATOM 760 C C . TYR A 1 96 ? 1.653 -7.242 -4.785 1.00 94.56 96 TYR A C 1
ATOM 762 O O . TYR A 1 96 ? 2.373 -8.132 -5.245 1.00 94.56 96 TYR A O 1
ATOM 770 N N . SER A 1 97 ? 1.030 -6.364 -5.562 1.00 93.06 97 SER A N 1
ATOM 771 C CA . SER A 1 97 ? 1.204 -6.256 -7.006 1.00 93.06 97 SER A CA 1
ATOM 772 C C . SER A 1 97 ? 0.933 -4.826 -7.452 1.00 93.06 97 SER A C 1
ATOM 774 O O . SER A 1 97 ? 0.252 -4.074 -6.754 1.00 93.06 97 SER A O 1
ATOM 776 N N . ASP A 1 98 ? 1.415 -4.467 -8.640 1.00 92.62 98 ASP A N 1
ATOM 777 C CA . ASP A 1 98 ? 1.120 -3.165 -9.242 1.00 92.62 98 ASP A CA 1
ATOM 778 C C . ASP A 1 98 ? -0.403 -2.952 -9.341 1.00 92.62 98 ASP A C 1
ATOM 780 O O . ASP A 1 98 ? -0.904 -1.887 -8.997 1.00 92.62 98 ASP A O 1
ATOM 784 N N . ASP A 1 99 ? -1.166 -3.991 -9.700 1.00 92.88 99 ASP A N 1
ATOM 785 C CA . ASP A 1 99 ? -2.627 -3.913 -9.803 1.00 92.88 99 ASP A CA 1
ATOM 786 C C . ASP A 1 99 ? -3.293 -3.516 -8.475 1.00 92.88 99 ASP A C 1
ATOM 788 O O . ASP A 1 99 ? -4.035 -2.530 -8.421 1.00 92.88 99 ASP A O 1
ATOM 792 N N . ASN A 1 100 ? -2.985 -4.215 -7.378 1.00 95.19 100 ASN A N 1
ATOM 793 C CA . ASN A 1 100 ? -3.642 -3.941 -6.099 1.00 95.19 100 ASN A CA 1
ATOM 794 C C . ASN A 1 100 ? -3.195 -2.619 -5.450 1.00 95.19 100 ASN A C 1
ATOM 796 O O . ASN A 1 100 ? -4.035 -1.901 -4.903 1.00 95.19 100 ASN A O 1
ATOM 800 N N . LEU A 1 101 ? -1.921 -2.244 -5.580 1.00 96.50 101 LEU A N 1
ATOM 801 C CA . LEU A 1 101 ? -1.392 -0.995 -5.026 1.00 96.50 101 LEU A CA 1
ATOM 802 C C . LEU A 1 101 ? -1.729 0.238 -5.885 1.00 96.50 101 LEU A C 1
ATOM 804 O O . LEU A 1 101 ? -1.646 1.371 -5.407 1.00 96.50 101 LEU A O 1
ATOM 808 N N . SER A 1 102 ? -2.136 0.051 -7.144 1.00 96.44 102 SER A N 1
ATOM 809 C CA . SER A 1 102 ? -2.594 1.151 -8.006 1.00 96.44 102 SER A CA 1
ATOM 810 C C . SER A 1 102 ? -3.962 1.715 -7.595 1.00 96.44 102 SER A C 1
ATOM 812 O O . SER A 1 102 ? -4.355 2.796 -8.048 1.00 96.44 102 SER A O 1
ATOM 814 N N . SER A 1 103 ? -4.702 1.029 -6.715 1.00 96.62 103 SER A N 1
ATOM 815 C CA . SER A 1 103 ? -5.999 1.519 -6.253 1.00 96.62 103 SER A CA 1
ATOM 816 C C . SER A 1 103 ? -5.852 2.761 -5.380 1.00 96.62 103 SER A C 1
ATOM 818 O O . SER A 1 103 ? -5.143 2.757 -4.384 1.00 96.62 103 SER A O 1
ATOM 820 N N . LYS A 1 104 ? -6.596 3.824 -5.694 1.00 95.81 104 LYS A N 1
ATOM 821 C CA . LYS A 1 104 ? -6.667 5.022 -4.841 1.00 95.81 104 LYS A CA 1
ATOM 822 C C . LYS A 1 104 ? -7.480 4.788 -3.566 1.00 95.81 104 LYS A C 1
ATOM 824 O O . LYS A 1 104 ? -7.419 5.607 -2.662 1.00 95.81 104 LYS A O 1
ATOM 829 N N . LYS A 1 105 ? -8.246 3.691 -3.486 1.00 95.25 105 LYS A N 1
ATOM 830 C CA . LYS A 1 105 ? -9.117 3.405 -2.337 1.00 95.25 105 LYS A CA 1
ATOM 831 C C . LYS A 1 105 ? -8.368 2.912 -1.099 1.00 95.25 105 LYS A C 1
ATOM 833 O O . LYS A 1 105 ? -8.991 2.821 -0.055 1.00 95.25 105 LYS A O 1
ATOM 838 N N . ILE A 1 106 ? -7.078 2.592 -1.219 1.00 95.19 106 ILE A N 1
ATOM 839 C CA . ILE A 1 106 ? -6.222 2.230 -0.076 1.00 95.19 106 ILE A CA 1
ATOM 840 C C . ILE A 1 106 ? -5.504 3.445 0.523 1.00 95.19 106 ILE A C 1
ATOM 842 O O . ILE A 1 106 ? -4.806 3.313 1.524 1.00 95.19 106 ILE A O 1
ATOM 846 N N . LEU A 1 107 ? -5.614 4.612 -0.120 1.00 95.88 107 LEU A N 1
ATOM 847 C CA . LEU A 1 107 ? -4.950 5.829 0.325 1.00 95.88 107 LEU A CA 1
ATOM 848 C C . LEU A 1 107 ? -5.800 6.561 1.366 1.00 95.88 107 LEU A C 1
ATOM 850 O O . LEU A 1 107 ? -7.027 6.612 1.215 1.00 95.88 107 LEU A O 1
ATOM 854 N N . PRO A 1 108 ? -5.166 7.201 2.362 1.00 96.25 108 PRO A N 1
ATOM 855 C CA . PRO A 1 108 ? -5.863 8.111 3.257 1.00 96.25 108 PRO A CA 1
ATOM 856 C C . PRO A 1 108 ? -6.628 9.199 2.490 1.00 96.25 108 PRO A C 1
ATOM 858 O O . PRO A 1 108 ? -6.152 9.721 1.481 1.00 96.25 108 PRO A O 1
ATOM 861 N N . GLY A 1 109 ? -7.831 9.524 2.960 1.00 93.19 109 GLY A N 1
ATOM 862 C CA . GLY A 1 109 ? -8.759 10.455 2.313 1.00 93.19 109 GLY A CA 1
ATOM 863 C C . GLY A 1 109 ? -9.693 9.813 1.281 1.00 93.19 109 GLY A C 1
ATOM 864 O O . GLY A 1 109 ? -10.621 10.470 0.807 1.00 93.19 109 GLY A O 1
ATOM 865 N N . ALA A 1 110 ? -9.508 8.535 0.934 1.00 93.31 110 ALA A N 1
ATOM 866 C CA . ALA A 1 110 ? -10.489 7.812 0.133 1.00 93.31 110 ALA A CA 1
ATOM 867 C C . ALA A 1 110 ? -11.784 7.561 0.925 1.00 93.31 110 ALA A C 1
ATOM 869 O O . ALA A 1 110 ? -11.747 7.334 2.129 1.00 93.31 110 ALA A O 1
ATOM 870 N N . ALA A 1 111 ? -12.928 7.549 0.235 1.00 92.00 111 ALA A N 1
ATOM 871 C CA . ALA A 1 111 ? -14.229 7.255 0.836 1.00 92.00 111 ALA A CA 1
ATOM 872 C C . ALA A 1 111 ? -14.985 6.177 0.042 1.00 92.00 111 ALA A C 1
ATOM 874 O O . ALA A 1 111 ? -15.185 6.300 -1.177 1.00 92.00 111 ALA A O 1
ATOM 875 N N . PHE A 1 112 ? -15.427 5.125 0.733 1.00 90.56 112 PHE A N 1
ATOM 876 C CA . PHE A 1 112 ? -16.257 4.058 0.164 1.00 90.56 112 PHE A CA 1
ATOM 877 C C . PHE A 1 112 ? -17.706 4.518 -0.044 1.00 90.56 112 PHE A C 1
ATOM 879 O O . PHE A 1 112 ? -18.128 5.541 0.486 1.00 90.56 112 PHE A O 1
ATOM 886 N N . LYS A 1 113 ? -18.489 3.799 -0.865 1.00 80.81 113 LYS A N 1
ATOM 887 C CA . LYS A 1 113 ? -19.834 4.253 -1.284 1.00 80.81 113 LYS A CA 1
ATOM 888 C C . LYS A 1 113 ? -20.755 4.559 -0.095 1.00 80.81 113 LYS A C 1
ATOM 890 O O . LYS A 1 113 ? -21.415 5.591 -0.131 1.00 80.81 113 LYS A O 1
ATOM 895 N N . GLY A 1 114 ? -20.733 3.736 0.957 1.00 70.56 114 GLY A N 1
ATOM 896 C CA . GLY A 1 114 ? -21.516 3.977 2.177 1.00 70.56 114 GLY A CA 1
ATOM 897 C C . GLY A 1 114 ? -21.143 5.274 2.906 1.00 70.56 114 GLY A C 1
ATOM 898 O O . GLY A 1 114 ? -22.001 5.899 3.523 1.00 70.56 114 GLY A O 1
ATOM 899 N N . ALA A 1 115 ? -19.899 5.736 2.748 1.00 65.44 115 ALA A N 1
ATOM 900 C CA . ALA A 1 115 ? -19.411 6.977 3.338 1.00 65.44 115 ALA A CA 1
ATOM 901 C C . ALA A 1 115 ? -19.734 8.241 2.524 1.00 65.44 115 ALA A C 1
ATOM 903 O O . ALA A 1 115 ? -19.598 9.355 3.022 1.00 65.44 115 ALA A O 1
ATOM 904 N N . LYS A 1 116 ? -20.159 8.101 1.261 1.00 67.00 116 LYS A N 1
ATOM 905 C CA . LYS A 1 116 ? -20.494 9.253 0.401 1.00 67.00 116 LYS A CA 1
ATOM 906 C C . LYS A 1 116 ? -21.871 9.837 0.706 1.00 67.00 116 LYS A C 1
ATOM 908 O O . LYS A 1 116 ? -22.169 10.969 0.331 1.00 67.00 116 LYS A O 1
ATOM 913 N N . THR A 1 117 ? -22.717 9.069 1.376 1.00 71.12 117 THR A N 1
ATOM 914 C CA . THR A 1 117 ? -24.038 9.494 1.823 1.00 71.12 117 THR A CA 1
ATOM 915 C C . THR A 1 117 ? -23.926 10.352 3.083 1.00 71.12 117 THR A C 1
ATOM 917 O O . THR A 1 117 ? -23.595 9.847 4.149 1.00 71.12 117 THR A O 1
ATOM 920 N N . LYS A 1 118 ? -24.247 11.646 2.952 1.00 67.19 118 LYS A N 1
ATOM 921 C CA . LYS A 1 118 ? -25.208 12.367 3.812 1.00 67.19 118 LYS A CA 1
ATOM 922 C C . LYS A 1 118 ? -25.585 11.727 5.164 1.00 67.19 118 LYS A C 1
ATOM 924 O O . LYS A 1 118 ? -26.755 11.395 5.287 1.00 67.19 118 LYS A O 1
ATOM 929 N N . GLY A 1 119 ? -24.705 11.521 6.155 1.00 74.75 119 GLY A N 1
ATOM 930 C CA . GLY A 1 119 ? -25.156 10.959 7.443 1.00 74.75 119 GLY A CA 1
ATOM 931 C C . GLY A 1 119 ? -24.085 10.402 8.382 1.00 74.75 119 GLY A C 1
ATOM 932 O O . GLY A 1 119 ? -22.889 10.524 8.135 1.00 74.75 119 GLY A O 1
ATOM 933 N N . LYS A 1 120 ? -24.540 9.754 9.469 1.00 77.50 120 LYS A N 1
ATOM 934 C CA . LYS A 1 120 ? -23.681 9.179 10.526 1.00 77.50 120 LYS A CA 1
ATOM 935 C C . LYS A 1 120 ? -22.659 8.165 9.999 1.00 77.50 120 LYS A C 1
ATOM 937 O O . LYS A 1 120 ? -21.597 8.054 10.589 1.00 77.50 120 LYS A O 1
ATOM 942 N N . TRP A 1 121 ? -22.958 7.498 8.882 1.00 79.62 121 TRP A N 1
ATOM 943 C CA . TRP A 1 121 ? -22.094 6.506 8.230 1.00 79.62 121 TRP A CA 1
ATOM 944 C C . TRP A 1 121 ? -20.961 7.108 7.388 1.00 79.62 121 TRP A C 1
ATOM 946 O O . TRP A 1 121 ? -20.055 6.385 6.975 1.00 79.62 121 TRP A O 1
ATOM 956 N N . ALA A 1 122 ? -20.975 8.425 7.149 1.00 83.50 122 ALA A N 1
ATOM 957 C CA . ALA A 1 122 ? -19.938 9.106 6.376 1.00 83.50 122 ALA A CA 1
ATOM 958 C C . ALA A 1 122 ? -18.541 8.933 6.992 1.00 83.50 122 ALA A C 1
ATOM 960 O O . ALA A 1 122 ? -17.571 8.689 6.276 1.00 83.50 122 ALA A O 1
ATOM 961 N N . LYS A 1 123 ? -18.444 8.982 8.327 1.00 83.81 123 LYS A N 1
ATOM 962 C CA . LYS A 1 123 ? -17.177 8.794 9.050 1.00 83.81 123 LYS A CA 1
ATOM 963 C C . LYS A 1 123 ? -16.659 7.350 8.998 1.00 83.81 123 LYS A C 1
ATOM 965 O O . LYS A 1 123 ? -15.457 7.139 9.067 1.00 83.81 123 LYS A O 1
ATOM 970 N N . HIS A 1 124 ? -17.541 6.363 8.823 1.00 87.75 124 HIS A N 1
ATOM 971 C CA . HIS A 1 124 ? -17.206 4.935 8.933 1.00 87.75 124 HIS A CA 1
ATOM 972 C C . HIS A 1 124 ? -16.615 4.300 7.677 1.00 87.75 124 HIS A C 1
ATOM 974 O O . HIS A 1 124 ? -16.182 3.156 7.717 1.00 87.75 124 HIS A O 1
ATOM 980 N N . GLY A 1 125 ? -16.604 4.997 6.545 1.00 88.06 125 GLY A N 1
ATOM 981 C CA . GLY A 1 125 ? -15.978 4.485 5.320 1.00 88.06 125 GLY A CA 1
ATOM 982 C C . GLY A 1 125 ? -14.941 5.433 4.739 1.00 88.06 125 GLY A C 1
ATOM 983 O O . GLY A 1 125 ? -14.620 5.307 3.556 1.00 88.06 125 GLY A O 1
ATOM 984 N N . ALA A 1 126 ? -14.455 6.387 5.535 1.00 92.94 126 ALA A N 1
ATOM 985 C CA . ALA A 1 126 ? -13.316 7.222 5.191 1.00 92.94 126 ALA A CA 1
ATOM 986 C C . ALA A 1 126 ? -12.019 6.520 5.614 1.00 92.94 126 ALA A C 1
ATOM 988 O O . ALA A 1 126 ? -11.873 6.088 6.755 1.00 92.94 126 ALA A O 1
ATOM 989 N N . VAL A 1 127 ? -11.068 6.406 4.692 1.00 95.50 127 VAL A N 1
ATOM 990 C CA . VAL A 1 127 ? -9.760 5.810 4.966 1.00 95.50 127 VAL A CA 1
ATOM 991 C C . VAL A 1 127 ? -8.898 6.843 5.684 1.00 95.50 127 VAL A C 1
ATOM 993 O O . VAL A 1 127 ? -8.543 7.876 5.119 1.00 95.50 127 VAL A O 1
ATOM 996 N N . THR A 1 128 ? -8.554 6.564 6.934 1.00 95.81 128 THR A N 1
ATOM 997 C CA . THR A 1 128 ? -7.557 7.297 7.724 1.00 95.81 128 THR A CA 1
ATOM 998 C C . THR A 1 128 ? -6.164 6.688 7.543 1.00 95.81 128 THR A C 1
ATOM 1000 O O . THR A 1 128 ? -6.035 5.556 7.067 1.00 95.81 128 THR A O 1
ATOM 1003 N N . ALA A 1 129 ? -5.114 7.409 7.952 1.00 96.00 129 ALA A N 1
ATOM 1004 C CA . ALA A 1 129 ? -3.743 6.888 7.957 1.00 96.00 129 ALA A CA 1
ATOM 1005 C C . ALA A 1 129 ? -3.627 5.569 8.739 1.00 96.00 129 ALA A C 1
ATOM 1007 O O . ALA A 1 129 ? -3.037 4.609 8.247 1.00 96.00 129 ALA A O 1
ATOM 1008 N N . GLU A 1 130 ? -4.276 5.494 9.901 1.00 95.50 130 GLU A N 1
ATOM 1009 C CA . GLU A 1 130 ? -4.282 4.287 10.720 1.00 95.50 130 GLU A CA 1
ATOM 1010 C C . GLU A 1 130 ? -5.035 3.133 10.047 1.00 95.50 130 GLU A C 1
ATOM 1012 O O . GLU A 1 130 ? -4.521 2.019 9.964 1.00 95.50 130 GLU A O 1
ATOM 1017 N N . SER A 1 131 ? -6.229 3.380 9.501 1.00 96.25 131 SER A N 1
ATOM 1018 C CA . SER A 1 131 ? -6.981 2.324 8.810 1.00 96.25 131 SER A CA 1
ATOM 1019 C C . SER A 1 131 ? -6.234 1.774 7.589 1.00 96.25 131 SER A C 1
ATOM 1021 O O . SER A 1 131 ? -6.295 0.573 7.313 1.00 96.25 131 SER A O 1
ATOM 1023 N N . ALA A 1 132 ? -5.471 2.626 6.893 1.00 97.25 132 ALA A N 1
ATOM 1024 C CA . ALA A 1 132 ? -4.587 2.203 5.818 1.00 97.25 132 ALA A CA 1
ATOM 1025 C C . ALA A 1 132 ? -3.467 1.297 6.359 1.00 97.25 132 ALA A C 1
ATOM 1027 O O . ALA A 1 132 ? -3.259 0.212 5.814 1.00 97.25 132 ALA A O 1
ATOM 1028 N N . ALA A 1 133 ? -2.811 1.667 7.465 1.00 96.81 133 ALA A N 1
ATOM 1029 C CA . ALA A 1 133 ? -1.783 0.838 8.101 1.00 96.81 133 ALA A CA 1
ATOM 1030 C C . ALA A 1 133 ? -2.336 -0.537 8.522 1.00 96.81 133 ALA A C 1
ATOM 1032 O O . ALA A 1 133 ? -1.739 -1.572 8.203 1.00 96.81 133 ALA A O 1
ATOM 1033 N N . ARG A 1 134 ? -3.533 -0.566 9.125 1.00 96.62 134 ARG A N 1
ATOM 1034 C CA . ARG A 1 134 ? -4.245 -1.806 9.480 1.00 96.62 134 ARG A CA 1
ATOM 1035 C C . ARG A 1 134 ? -4.592 -2.659 8.262 1.00 96.62 134 ARG A C 1
ATOM 1037 O O . ARG A 1 134 ? -4.540 -3.881 8.353 1.00 96.62 134 ARG A O 1
ATOM 1044 N N . CYS A 1 135 ? -4.878 -2.060 7.107 1.00 97.38 135 CYS A N 1
ATOM 1045 C CA . CYS A 1 135 ? -5.118 -2.802 5.865 1.00 97.38 135 CYS A CA 1
ATOM 1046 C C . CYS A 1 135 ? -3.870 -3.575 5.395 1.00 97.38 135 CYS A C 1
ATOM 1048 O O . CYS A 1 135 ? -3.973 -4.746 5.001 1.00 97.38 135 CYS A O 1
ATOM 1050 N N . PHE A 1 136 ? -2.683 -2.960 5.473 1.00 97.25 136 PHE A N 1
ATOM 1051 C CA . PHE A 1 136 ? -1.412 -3.629 5.164 1.00 97.25 136 PHE A CA 1
ATOM 1052 C C . PHE A 1 136 ? -1.077 -4.709 6.195 1.00 97.25 136 PHE A C 1
ATOM 1054 O O . PHE A 1 136 ? -0.694 -5.819 5.825 1.00 97.25 136 PHE A O 1
ATOM 1061 N N . GLU A 1 137 ? -1.279 -4.427 7.482 1.00 96.50 137 GLU A N 1
ATOM 1062 C CA . GLU A 1 137 ? -1.086 -5.402 8.558 1.00 96.50 137 GLU A CA 1
ATOM 1063 C C . GLU A 1 137 ? -2.007 -6.619 8.402 1.00 96.50 137 GLU A C 1
ATOM 1065 O O . GLU A 1 137 ? -1.535 -7.758 8.397 1.00 96.50 137 GLU A O 1
ATOM 1070 N N . TYR A 1 138 ? -3.300 -6.389 8.173 1.00 96.81 138 TYR A N 1
ATOM 1071 C CA . TYR A 1 138 ? -4.272 -7.448 7.929 1.00 96.81 138 TYR A CA 1
ATOM 1072 C C . TYR A 1 138 ? -3.899 -8.268 6.691 1.00 96.81 138 TYR A C 1
ATOM 1074 O O . TYR A 1 138 ? -3.922 -9.499 6.718 1.00 96.81 138 TYR A O 1
ATOM 1082 N N . SER A 1 139 ? -3.471 -7.603 5.615 1.00 96.75 139 SER A N 1
ATOM 1083 C CA . SER A 1 139 ? -3.047 -8.287 4.394 1.00 96.75 139 SER A CA 1
ATOM 1084 C C . SER A 1 139 ? -1.811 -9.156 4.594 1.00 96.75 139 SER A C 1
ATOM 1086 O O . SER A 1 139 ? -1.775 -10.284 4.093 1.00 96.75 139 SER A O 1
ATOM 1088 N N . ASN A 1 140 ? -0.834 -8.664 5.354 1.00 95.56 140 ASN A N 1
ATOM 1089 C CA . ASN A 1 140 ? 0.351 -9.419 5.738 1.00 95.56 140 ASN A CA 1
ATOM 1090 C C . ASN A 1 140 ? -0.012 -10.608 6.636 1.00 95.56 140 ASN A C 1
ATOM 1092 O O . ASN A 1 140 ? 0.516 -11.699 6.434 1.00 95.56 140 ASN A O 1
ATOM 1096 N N . SER A 1 141 ? -0.913 -10.418 7.603 1.00 95.38 141 SER A N 1
ATOM 1097 C CA . SER A 1 141 ? -1.355 -11.466 8.530 1.00 95.38 141 SER A CA 1
ATOM 1098 C C . SER A 1 141 ? -2.061 -12.606 7.797 1.00 95.38 141 SER A C 1
ATOM 1100 O O . SER A 1 141 ? -1.615 -13.750 7.875 1.00 95.38 141 SER A O 1
ATOM 1102 N N . VAL A 1 142 ? -3.068 -12.296 6.969 1.00 94.94 142 VAL A N 1
ATOM 1103 C CA . VAL A 1 142 ? -3.789 -13.300 6.164 1.00 94.94 142 VAL A CA 1
ATOM 1104 C C . VAL A 1 142 ? -2.837 -14.063 5.244 1.00 94.94 142 VAL A C 1
ATOM 1106 O O . VAL A 1 142 ? -2.934 -15.280 5.108 1.00 94.94 142 VAL A O 1
ATOM 1109 N N . HIS A 1 143 ? -1.888 -13.363 4.622 1.00 93.75 143 HIS A N 1
ATOM 1110 C CA . HIS A 1 143 ? -0.907 -14.002 3.755 1.00 93.75 143 HIS A CA 1
ATOM 1111 C C . HIS A 1 143 ? 0.077 -14.893 4.536 1.00 93.75 143 HIS A C 1
ATOM 1113 O O . HIS A 1 143 ? 0.445 -15.965 4.063 1.00 93.75 143 HIS A O 1
ATOM 1119 N N . ASN A 1 144 ? 0.503 -14.482 5.733 1.00 92.69 144 ASN A N 1
ATOM 1120 C CA . ASN A 1 144 ? 1.407 -15.274 6.569 1.00 92.69 144 ASN A CA 1
ATOM 1121 C C . ASN A 1 144 ? 0.721 -16.499 7.188 1.00 92.69 144 ASN A C 1
ATOM 1123 O O . ASN A 1 144 ? 1.380 -17.532 7.307 1.00 92.69 144 ASN A O 1
ATOM 1127 N N . ALA A 1 145 ? -0.568 -16.392 7.524 1.00 93.81 145 ALA A N 1
ATOM 1128 C CA . ALA A 1 145 ? -1.388 -17.491 8.031 1.00 93.81 145 ALA A CA 1
ATOM 1129 C C . ALA A 1 145 ? -1.596 -18.599 6.985 1.00 93.81 145 ALA A C 1
ATOM 1131 O O . ALA A 1 145 ? -1.723 -19.770 7.336 1.00 93.81 145 ALA A O 1
ATOM 1132 N N . ALA A 1 146 ? -1.587 -18.253 5.693 1.00 91.25 146 ALA A N 1
ATOM 1133 C CA . ALA A 1 146 ? -1.642 -19.239 4.624 1.00 91.25 146 ALA A CA 1
ATOM 1134 C C . ALA A 1 146 ? -0.318 -20.034 4.519 1.00 91.25 146 ALA A C 1
ATOM 1136 O O . ALA A 1 146 ? 0.770 -19.432 4.511 1.00 91.25 146 ALA A O 1
ATOM 1137 N N . PRO A 1 147 ? -0.375 -21.375 4.364 1.00 90.00 147 PRO A N 1
ATOM 1138 C CA . PRO A 1 147 ? 0.799 -22.192 4.062 1.00 90.00 147 PRO A CA 1
ATOM 1139 C C . PRO A 1 147 ? 1.518 -21.687 2.802 1.00 90.00 147 PRO A C 1
ATOM 1141 O O . PRO A 1 147 ? 0.837 -21.280 1.861 1.00 90.00 147 PRO A O 1
ATOM 1144 N N . PRO A 1 148 ? 2.863 -21.765 2.703 1.00 87.38 148 PRO A N 1
ATOM 1145 C CA . PRO A 1 148 ? 3.605 -21.204 1.570 1.00 87.38 148 PRO A CA 1
ATOM 1146 C C . PRO A 1 148 ? 3.086 -21.620 0.188 1.00 87.38 148 PRO A C 1
ATOM 1148 O O . PRO A 1 148 ? 2.993 -20.793 -0.708 1.00 87.38 148 PRO A O 1
ATOM 1151 N N . LYS A 1 149 ? 2.660 -22.878 0.028 1.00 86.88 149 LYS A N 1
ATOM 1152 C CA . LYS A 1 149 ? 2.120 -23.402 -1.239 1.00 86.88 149 LYS A CA 1
ATOM 1153 C C . LYS A 1 149 ? 0.761 -22.810 -1.643 1.00 86.88 149 LYS A C 1
ATOM 1155 O O . LYS A 1 149 ? 0.392 -22.914 -2.804 1.00 86.88 149 LYS A O 1
ATOM 1160 N N . LEU A 1 150 ? 0.025 -22.219 -0.701 1.00 88.38 150 LEU A N 1
ATOM 1161 C CA . LEU A 1 150 ? -1.303 -21.626 -0.905 1.00 88.38 150 LEU A CA 1
ATOM 1162 C C . LEU A 1 150 ? -1.274 -20.092 -0.857 1.00 88.38 150 LEU A C 1
ATOM 1164 O O . LEU A 1 150 ? -2.317 -19.442 -0.927 1.00 88.38 150 LEU A O 1
ATOM 1168 N N . ARG A 1 151 ? -0.088 -19.493 -0.710 1.00 89.69 151 ARG A N 1
ATOM 1169 C CA . ARG A 1 151 ? 0.066 -18.040 -0.691 1.00 89.69 151 ARG A CA 1
ATOM 1170 C C . ARG A 1 151 ? -0.179 -17.476 -2.079 1.00 89.69 151 ARG A C 1
ATOM 1172 O O . ARG A 1 151 ? 0.507 -17.822 -3.036 1.00 89.69 151 ARG A O 1
ATOM 1179 N N . VAL A 1 152 ? -1.136 -16.560 -2.157 1.00 88.31 152 VAL A N 1
ATOM 1180 C CA . VAL A 1 152 ? -1.516 -15.873 -3.391 1.00 88.31 152 VAL A CA 1
ATOM 1181 C C . VAL A 1 152 ? -1.382 -14.365 -3.237 1.00 88.31 152 VAL A C 1
ATOM 1183 O O . VAL A 1 152 ? -1.464 -13.812 -2.131 1.00 88.31 152 VAL A O 1
ATOM 1186 N N . LYS A 1 153 ? -1.189 -13.692 -4.372 1.00 90.69 153 LYS A N 1
ATOM 1187 C CA . LYS A 1 153 ? -1.277 -12.236 -4.448 1.00 90.69 153 LYS A CA 1
ATOM 1188 C C . LYS A 1 153 ? -2.708 -11.799 -4.171 1.00 90.69 153 LYS A C 1
ATOM 1190 O O . LYS A 1 153 ? -3.668 -12.432 -4.601 1.00 90.69 153 LYS A O 1
ATOM 1195 N N . VAL A 1 154 ? -2.843 -10.696 -3.452 1.00 93.56 154 VAL A N 1
ATOM 1196 C CA . VAL A 1 154 ? -4.144 -10.106 -3.149 1.00 93.56 154 VAL A CA 1
ATOM 1197 C C . VAL A 1 154 ? -4.649 -9.444 -4.423 1.00 93.56 154 VAL A C 1
ATOM 1199 O O . VAL A 1 154 ? -3.931 -8.657 -5.034 1.00 93.56 154 VAL A O 1
ATOM 1202 N N . THR A 1 155 ? -5.867 -9.747 -4.858 1.00 95.31 155 THR A N 1
ATOM 1203 C CA . THR A 1 155 ? -6.442 -9.036 -6.007 1.00 95.31 155 THR A CA 1
ATOM 1204 C C . THR A 1 155 ? -6.747 -7.592 -5.623 1.00 95.31 155 THR A C 1
ATOM 1206 O O . THR A 1 155 ? -6.963 -7.283 -4.446 1.00 95.31 155 THR A O 1
ATOM 1209 N N . ARG A 1 156 ? -6.824 -6.686 -6.601 1.00 95.38 156 ARG A N 1
ATOM 1210 C CA . ARG A 1 156 ? -7.251 -5.309 -6.336 1.00 95.38 156 ARG A CA 1
ATOM 1211 C C . ARG A 1 156 ? -8.581 -5.239 -5.586 1.00 95.38 156 ARG A C 1
ATOM 1213 O O . ARG A 1 156 ? -8.678 -4.519 -4.599 1.00 95.38 156 ARG A O 1
ATOM 1220 N N . ALA A 1 157 ? -9.575 -6.027 -5.995 1.00 96.25 157 ALA A N 1
ATOM 1221 C CA . ALA A 1 157 ? -10.880 -6.066 -5.334 1.00 96.25 157 ALA A CA 1
ATOM 1222 C C . ALA A 1 157 ? -10.781 -6.509 -3.863 1.00 96.25 157 ALA A C 1
ATOM 1224 O O . ALA A 1 157 ? -11.402 -5.900 -2.993 1.00 96.25 157 ALA A O 1
ATOM 1225 N N . MET A 1 158 ? -9.960 -7.523 -3.567 1.00 96.38 158 MET A N 1
ATOM 1226 C CA . MET A 1 158 ? -9.724 -7.960 -2.189 1.00 96.38 158 MET A CA 1
ATOM 1227 C C . MET A 1 158 ? -9.028 -6.877 -1.365 1.00 96.38 158 MET A C 1
ATOM 1229 O O . MET A 1 158 ? -9.420 -6.647 -0.227 1.00 96.38 158 MET A O 1
ATOM 1233 N N . MET A 1 159 ? -8.029 -6.193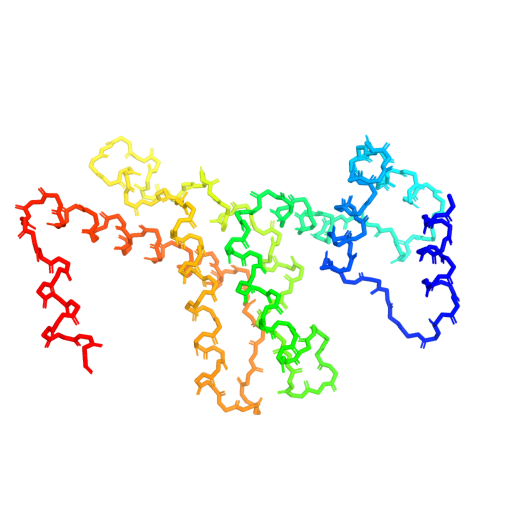 -1.927 1.00 96.56 159 MET A N 1
ATOM 1234 C CA . MET A 1 159 ? -7.329 -5.109 -1.233 1.00 96.56 159 MET A CA 1
ATOM 1235 C C . MET A 1 159 ? -8.277 -3.944 -0.917 1.00 96.56 159 MET A C 1
ATOM 1237 O O . MET A 1 159 ? -8.293 -3.440 0.203 1.00 96.56 159 MET A O 1
ATOM 1241 N N . GLU A 1 160 ? -9.123 -3.559 -1.876 1.00 96.81 160 GLU A N 1
ATOM 1242 C CA . GLU A 1 160 ? -10.149 -2.532 -1.671 1.00 96.81 160 GLU A CA 1
ATOM 1243 C C . GLU A 1 160 ? -11.154 -2.947 -0.589 1.00 96.81 160 GLU A C 1
ATOM 1245 O O . GLU A 1 160 ? -11.484 -2.139 0.277 1.00 96.81 160 GLU A O 1
ATOM 1250 N N . ARG A 1 161 ? -11.589 -4.213 -0.583 1.00 96.38 161 ARG A N 1
ATOM 1251 C CA . ARG A 1 161 ? -12.494 -4.737 0.447 1.00 96.38 161 ARG A CA 1
ATOM 1252 C C . ARG A 1 161 ? -11.852 -4.754 1.834 1.00 96.38 161 ARG A C 1
ATOM 1254 O O . ARG A 1 161 ? -12.507 -4.403 2.809 1.00 96.38 161 ARG A O 1
ATOM 1261 N N . ARG A 1 162 ? -10.577 -5.137 1.935 1.00 96.75 162 ARG A N 1
ATOM 1262 C CA . ARG A 1 162 ? -9.819 -5.081 3.196 1.00 96.75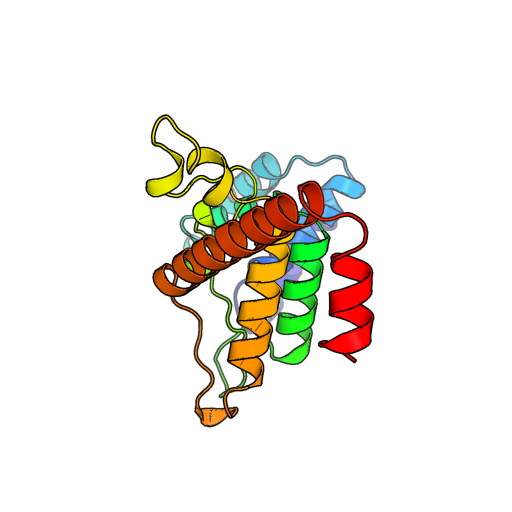 162 ARG A CA 1
ATOM 1263 C C . ARG A 1 162 ? -9.706 -3.654 3.710 1.00 96.75 162 ARG A C 1
ATOM 1265 O O . ARG A 1 162 ? -9.946 -3.420 4.885 1.00 96.75 162 ARG A O 1
ATOM 1272 N N . SER A 1 163 ? -9.416 -2.708 2.821 1.00 96.88 163 SER A N 1
ATOM 1273 C CA . SER A 1 163 ? -9.340 -1.293 3.176 1.00 96.88 163 SER A CA 1
ATOM 1274 C C . SER A 1 163 ? -10.678 -0.751 3.683 1.00 96.88 163 SER A C 1
ATOM 1276 O O . SER A 1 163 ? -10.689 0.026 4.631 1.00 96.88 163 SER A O 1
ATOM 1278 N N . GLU A 1 164 ? -11.798 -1.176 3.095 1.00 95.44 164 GLU A N 1
ATOM 1279 C CA . GLU A 1 164 ? -13.143 -0.816 3.565 1.00 95.44 164 GLU A CA 1
ATOM 1280 C C . GLU A 1 164 ? -13.425 -1.364 4.969 1.00 95.44 164 GLU A C 1
ATOM 1282 O O . GLU A 1 164 ? -13.895 -0.630 5.835 1.00 95.44 164 GLU A O 1
ATOM 1287 N N . ILE A 1 165 ? -13.091 -2.636 5.214 1.00 95.44 165 ILE A N 1
ATOM 1288 C CA . ILE A 1 165 ? -13.261 -3.275 6.527 1.00 95.44 165 ILE A CA 1
ATOM 1289 C C . ILE A 1 165 ? -12.400 -2.577 7.585 1.00 95.44 165 ILE A C 1
ATOM 1291 O O . ILE A 1 165 ? -12.891 -2.287 8.671 1.00 95.44 165 ILE A O 1
ATOM 1295 N N . CYS A 1 166 ? -11.135 -2.280 7.277 1.00 96.25 166 CYS A N 1
ATOM 1296 C CA . CYS A 1 166 ? -10.240 -1.596 8.208 1.00 96.25 166 CYS A CA 1
ATOM 1297 C C . CYS A 1 166 ? -10.691 -0.158 8.498 1.00 96.25 166 CYS A C 1
ATOM 1299 O O . CYS A 1 166 ? -10.598 0.271 9.644 1.00 96.25 166 CYS A O 1
ATOM 1301 N N . ALA A 1 167 ? -11.208 0.570 7.500 1.00 94.94 167 ALA A N 1
ATOM 1302 C CA . ALA A 1 167 ? -11.781 1.902 7.705 1.00 94.94 167 ALA A CA 1
ATOM 1303 C C . ALA A 1 167 ? -12.970 1.858 8.674 1.00 94.94 167 ALA A C 1
ATOM 1305 O O . ALA A 1 167 ? -13.010 2.621 9.638 1.00 94.94 167 ALA A O 1
ATOM 1306 N N . LEU A 1 168 ? -13.882 0.902 8.473 1.00 94.06 168 LEU A N 1
ATOM 1307 C CA . LEU A 1 168 ? -15.025 0.692 9.359 1.00 94.06 168 LEU A CA 1
ATOM 1308 C C . LEU A 1 168 ? -14.593 0.301 10.775 1.00 94.06 168 LEU A C 1
ATOM 1310 O O . LEU A 1 168 ? -15.090 0.871 11.741 1.00 94.06 168 LEU A O 1
ATOM 1314 N N . ALA A 1 169 ? -13.667 -0.651 10.902 1.00 94.12 169 ALA A N 1
ATOM 1315 C CA . ALA A 1 169 ? -13.211 -1.150 12.195 1.00 94.12 169 ALA A CA 1
ATOM 1316 C C . ALA A 1 169 ? -12.553 -0.051 13.042 1.00 94.12 169 ALA A C 1
ATOM 1318 O O . ALA A 1 169 ? -12.872 0.079 14.220 1.00 94.12 169 ALA A O 1
ATOM 1319 N N . VAL A 1 170 ? -11.682 0.762 12.434 1.00 94.25 170 VAL A N 1
ATOM 1320 C CA . VAL A 1 170 ? -11.034 1.893 13.117 1.00 94.25 170 VAL A CA 1
ATOM 1321 C C . VAL A 1 170 ? -12.070 2.936 13.534 1.00 94.25 170 VAL A C 1
ATOM 1323 O O . VAL A 1 170 ? -12.114 3.315 14.697 1.00 94.25 170 VAL A O 1
ATOM 1326 N N . ALA A 1 171 ? -12.977 3.326 12.634 1.00 92.44 171 ALA A N 1
ATOM 1327 C CA . ALA A 1 171 ? -14.003 4.316 12.958 1.00 92.44 171 ALA A CA 1
ATOM 1328 C C . ALA A 1 171 ? -14.962 3.857 14.074 1.00 92.44 171 ALA A C 1
ATOM 1330 O O . ALA A 1 171 ? -15.372 4.666 14.904 1.00 92.44 171 ALA A O 1
ATOM 1331 N N . LEU A 1 172 ? -15.326 2.568 14.103 1.00 91.69 172 LEU A N 1
ATOM 1332 C CA . LEU A 1 172 ? -16.149 1.998 15.173 1.00 91.69 172 LEU A CA 1
ATOM 1333 C C . LEU A 1 172 ? -15.398 1.947 16.502 1.00 91.69 172 LEU A C 1
ATOM 1335 O O . LEU A 1 172 ? -15.980 2.285 17.530 1.00 91.69 172 LEU A O 1
ATOM 1339 N N . ARG A 1 173 ? -14.117 1.557 16.488 1.00 91.19 173 ARG A N 1
ATOM 1340 C CA . ARG A 1 173 ? -13.271 1.593 17.685 1.00 91.19 173 ARG A CA 1
ATOM 1341 C C . ARG A 1 173 ? -13.229 3.005 18.265 1.00 91.19 173 ARG A C 1
ATOM 1343 O O . ARG A 1 173 ? -13.510 3.161 19.446 1.00 91.19 173 ARG A O 1
ATOM 1350 N N . ASP A 1 174 ? -12.947 4.011 17.441 1.00 90.50 174 ASP A N 1
ATOM 1351 C CA . ASP A 1 174 ? -12.832 5.405 17.889 1.00 90.50 174 ASP A CA 1
ATOM 1352 C C . ASP A 1 174 ? -14.155 5.928 18.467 1.00 90.50 174 ASP A C 1
ATOM 1354 O O . ASP A 1 174 ? -14.177 6.647 19.463 1.00 90.50 174 ASP A O 1
ATOM 1358 N N . GLU A 1 175 ? -15.286 5.534 17.878 1.00 90.31 175 GLU A N 1
ATOM 1359 C CA . GLU A 1 175 ? -16.612 5.889 18.383 1.00 90.31 175 GLU A CA 1
ATOM 1360 C C . GLU A 1 175 ? -16.941 5.228 19.726 1.00 90.31 175 GLU A C 1
ATOM 1362 O O . GLU A 1 175 ? -17.555 5.868 20.581 1.00 90.31 175 GLU A O 1
ATOM 1367 N N . ILE A 1 176 ? -16.534 3.973 19.923 1.00 89.56 176 ILE A N 1
ATOM 1368 C CA . ILE A 1 176 ? -16.693 3.264 21.198 1.00 89.56 176 ILE A CA 1
ATOM 1369 C C . ILE A 1 176 ? -15.773 3.879 22.260 1.00 89.56 176 ILE A C 1
ATOM 1371 O O . ILE A 1 176 ? -16.228 4.151 23.370 1.00 89.56 176 ILE A O 1
ATOM 1375 N N . ALA A 1 177 ? -14.514 4.157 21.911 1.00 87.62 177 ALA A N 1
ATOM 1376 C CA . ALA A 1 177 ? -13.540 4.786 22.801 1.00 87.62 177 ALA A CA 1
ATOM 1377 C C . ALA A 1 177 ? -13.978 6.187 23.253 1.00 87.62 177 ALA A C 1
ATOM 1379 O O . ALA A 1 177 ? -13.774 6.558 24.404 1.00 87.62 177 ALA A O 1
ATOM 1380 N N . ALA A 1 178 ? -14.649 6.945 22.381 1.00 88.31 178 ALA A N 1
ATOM 1381 C CA . ALA A 1 178 ? -15.213 8.245 22.738 1.00 88.31 178 ALA A CA 1
ATOM 1382 C C . ALA A 1 178 ? -16.422 8.153 23.691 1.00 88.31 178 ALA A C 1
ATOM 1384 O O . ALA A 1 178 ? -16.704 9.109 24.409 1.00 88.31 178 ALA A O 1
ATOM 1385 N N . GLN A 1 179 ? -17.159 7.037 23.684 1.00 90.31 179 GLN A N 1
ATOM 1386 C CA . GLN A 1 179 ? -18.340 6.840 24.535 1.00 90.31 179 GLN A CA 1
ATOM 1387 C C . GLN A 1 179 ? -18.004 6.221 25.892 1.00 90.31 179 GLN A C 1
ATOM 1389 O O . GLN A 1 179 ? -18.703 6.487 26.868 1.00 90.31 179 GLN A O 1
ATOM 1394 N N . ILE A 1 180 ? -16.966 5.385 25.953 1.00 89.06 180 ILE A N 1
ATOM 1395 C CA . ILE A 1 180 ? -16.585 4.648 27.157 1.00 89.06 180 ILE A CA 1
ATOM 1396 C C . ILE A 1 180 ? -15.133 5.001 27.505 1.00 89.06 180 ILE A C 1
ATOM 1398 O O . ILE A 1 180 ? -14.214 4.465 26.878 1.00 89.06 180 ILE A O 1
ATOM 1402 N N . PRO A 1 181 ? -14.909 5.873 28.507 1.00 84.38 181 PRO A N 1
ATOM 1403 C CA . PRO A 1 181 ? -13.571 6.164 29.010 1.00 84.38 181 PRO A CA 1
ATOM 1404 C C . PRO A 1 181 ? -12.830 4.878 29.409 1.00 84.38 181 PRO A C 1
ATOM 1406 O O . PRO A 1 181 ? -13.434 3.946 29.937 1.00 84.38 181 PRO A O 1
ATOM 1409 N N . ASP A 1 182 ? -11.526 4.824 29.131 1.00 84.38 182 ASP A N 1
ATOM 1410 C CA . ASP A 1 182 ? -10.610 3.718 29.464 1.00 84.38 182 ASP A CA 1
ATOM 1411 C C . ASP A 1 182 ? -10.906 2.347 28.825 1.00 84.38 182 ASP A C 1
ATOM 1413 O O . ASP A 1 182 ? -10.243 1.354 29.144 1.00 84.38 182 ASP A O 1
ATOM 1417 N N . ILE A 1 183 ? -11.839 2.255 27.870 1.00 82.81 183 ILE A N 1
ATOM 1418 C CA . ILE A 1 183 ? -12.170 0.964 27.248 1.00 82.81 183 ILE A CA 1
ATOM 1419 C C . ILE A 1 183 ? -10.990 0.337 26.503 1.00 82.81 183 ILE A C 1
ATOM 1421 O O . ILE A 1 183 ? -10.830 -0.882 26.529 1.00 82.81 183 ILE A O 1
ATOM 1425 N N . GLU A 1 184 ? -10.119 1.142 25.892 1.00 77.12 184 GLU A N 1
ATOM 1426 C CA . GLU A 1 184 ? -8.928 0.626 25.213 1.00 77.12 184 GLU A CA 1
ATOM 1427 C C . GLU A 1 184 ? -7.961 -0.043 26.194 1.00 77.12 184 GLU A C 1
ATOM 1429 O O . GLU A 1 184 ? -7.432 -1.116 25.902 1.00 77.12 184 GLU A O 1
ATOM 1434 N N . ALA A 1 185 ? -7.779 0.532 27.387 1.00 78.25 185 ALA A N 1
ATOM 1435 C CA . ALA A 1 185 ? -6.954 -0.064 28.431 1.00 78.25 185 ALA A CA 1
ATOM 1436 C C . ALA A 1 185 ? -7.545 -1.401 28.901 1.00 78.25 185 ALA A C 1
ATOM 1438 O O . ALA A 1 185 ? -6.813 -2.379 29.055 1.00 78.25 185 ALA A O 1
ATOM 1439 N N . VAL A 1 186 ? -8.871 -1.477 29.060 1.00 76.12 186 VAL A N 1
ATOM 1440 C CA . VAL A 1 186 ? -9.578 -2.706 29.457 1.00 76.12 186 VAL A CA 1
ATOM 1441 C C . VAL A 1 186 ? -9.483 -3.790 28.381 1.00 76.12 186 VAL A C 1
ATOM 1443 O O . VAL A 1 186 ? -9.220 -4.947 28.704 1.00 76.12 186 VAL A O 1
ATOM 1446 N N . VAL A 1 187 ? -9.666 -3.443 27.106 1.00 73.81 187 VAL A N 1
ATOM 1447 C CA . VAL A 1 187 ? -9.560 -4.401 25.993 1.00 73.81 187 VAL A CA 1
ATOM 1448 C C . VAL A 1 187 ? -8.128 -4.922 25.869 1.00 73.81 187 VAL A C 1
ATOM 1450 O O . VAL A 1 187 ? -7.921 -6.133 25.798 1.00 73.81 187 VAL A O 1
ATOM 1453 N N . ASN A 1 188 ? -7.133 -4.034 25.923 1.00 74.06 188 ASN A N 1
ATOM 1454 C CA . ASN A 1 188 ? -5.729 -4.428 25.820 1.00 74.06 188 ASN A CA 1
ATOM 1455 C C . ASN A 1 188 ? -5.279 -5.313 26.992 1.00 74.06 188 ASN A C 1
ATOM 1457 O O . ASN A 1 188 ? -4.517 -6.248 26.781 1.00 74.06 188 ASN A O 1
ATOM 1461 N N . THR A 1 189 ? -5.764 -5.057 28.210 1.00 72.50 189 THR A N 1
ATOM 1462 C CA . THR A 1 189 ? -5.371 -5.835 29.399 1.00 72.50 189 THR A CA 1
ATOM 1463 C C . THR A 1 189 ? -6.131 -7.147 29.569 1.00 72.50 189 THR A C 1
ATOM 1465 O O . THR A 1 189 ? -5.552 -8.105 30.070 1.00 72.50 189 THR A O 1
ATOM 1468 N N . LYS A 1 190 ? -7.418 -7.212 29.199 1.00 64.81 190 LYS A N 1
ATOM 1469 C CA . LYS A 1 190 ? -8.263 -8.390 29.471 1.00 64.81 190 LYS A CA 1
ATOM 1470 C C . LYS A 1 190 ? -8.501 -9.308 28.272 1.00 64.81 190 LYS A C 1
ATOM 1472 O O . LYS A 1 190 ? -8.913 -10.441 28.490 1.00 64.81 190 LYS A O 1
ATOM 1477 N N . TRP A 1 191 ? -8.315 -8.831 27.039 1.00 53.66 191 TRP A N 1
ATOM 1478 C CA . TRP A 1 191 ? -8.719 -9.572 25.830 1.00 53.66 191 TRP A CA 1
ATOM 1479 C C . TRP A 1 191 ? -7.588 -9.811 24.827 1.00 53.66 191 TRP A C 1
ATOM 1481 O O . TRP A 1 191 ? -7.678 -10.754 24.046 1.00 53.66 191 TRP A O 1
ATOM 1491 N N . LEU A 1 192 ? -6.566 -8.952 24.808 1.00 51.03 192 LEU A N 1
ATOM 1492 C CA . LEU A 1 192 ? -5.443 -9.034 23.863 1.00 51.03 192 LEU A CA 1
ATOM 1493 C C . LEU A 1 192 ? -4.103 -9.412 24.521 1.00 51.03 192 LEU A C 1
ATOM 1495 O O . LEU A 1 192 ? -3.096 -9.478 23.814 1.00 51.03 192 LEU A O 1
ATOM 1499 N N . ALA A 1 193 ? -4.099 -9.640 25.839 1.00 43.12 193 ALA A N 1
ATOM 1500 C CA . ALA A 1 193 ? -2.998 -10.267 26.573 1.00 43.12 193 ALA A CA 1
ATOM 1501 C C . ALA A 1 193 ? -3.026 -11.790 26.380 1.00 43.12 193 ALA A C 1
ATOM 1503 O O . ALA A 1 193 ? -1.932 -12.373 26.217 1.00 43.12 193 ALA A O 1
#

Radius of gyration: 19.32 Å; chains: 1; bounding box: 51×42×54 Å